Protein AF-0000000085254984 (afdb_homodimer)

Sequence (314 aa):
MQAAAHRIIRVGAQASKTVRITQRDVVLFGNLVQDHNPIHSDAAAAKAAGFPSPICHGMLAGSLFSGLMATELPGPNTVYLSQTLRFLAPIFAGDELEVIAKVTQFRRNTGLIEMSTIIQKANPTNLGTKITCIEGFSVGMNKIVEFEGESEWTRRLMQAAAHRIIRVGAQASKTVRITQRDVVLFGNLVQDHNPIHSDAAAAKAAGFPSPICHGMLAGSLFSGLMATELPGPNTVYLSQTLRFLAPIFAGDELEVIAKVTQFRRNTGLIEMSTIIQKANPTNLGTKITCIEGFSVGMNKIVEFEGESEWTRRL

pLDDT: mean 94.77, std 10.35, range [31.47, 98.94]

InterPro domains:
  IPR002539 MaoC-like dehydratase domain [PF01575] (14-114)
  IPR029069 HotDog domain superfamily [SSF54637] (10-121)
  IPR050965 UPF0336/Enoyl-CoA hydratase-related [PTHR43437] (8-121)

Nearest PDB structures (foldseek):
  1iq6-assembly1_A  TM=9.194E-01  e=3.292E-13  Aeromonas caviae
  5cpg-assembly1_B  TM=8.243E-01  e=3.694E-13  Pseudomonas aeruginosa
  3k67-assembly1_A  TM=9.310E-01  e=1.758E-10  Archaeoglobus fulgidus
  5zy8-assembly1_C  TM=7.647E-01  e=7.056E-07  Mycobacterium tuberculosis H37Rv
  2pzh-assembly1_B  TM=5.811E-01  e=1.261E-04  Helicobacter pylori 26695

Organism: NCBI:txid5678

Structure (mmCIF, N/CA/C/O backbone):
data_AF-0000000085254984-model_v1
#
loop_
_entity.id
_entity.type
_entity.pdbx_description
1 polymer 'MaoC like domain/N-terminal half of MaoC dehydratase'
#
loop_
_atom_site.group_PDB
_atom_site.id
_atom_site.type_symbol
_atom_site.label_atom_id
_atom_site.label_alt_id
_atom_site.label_comp_id
_atom_site.label_asym_id
_atom_site.label_entity_id
_atom_site.label_seq_id
_atom_site.pdbx_PDB_ins_code
_atom_site.Cartn_x
_atom_site.Cartn_y
_atom_site.Cartn_z
_atom_site.occupancy
_atom_site.B_iso_or_equiv
_atom_site.auth_seq_id
_atom_site.auth_comp_id
_atom_site.auth_asym_id
_atom_site.auth_atom_id
_atom_site.pdbx_PDB_model_num
ATOM 1 N N . MET A 1 1 ? -0.546 -20.969 -26.312 1 31.47 1 MET A N 1
ATOM 2 C CA . MET A 1 1 ? -0.957 -20.531 -24.969 1 31.47 1 MET A CA 1
ATOM 3 C C . MET A 1 1 ? 0.212 -20.609 -24 1 31.47 1 MET A C 1
ATOM 5 O O . MET A 1 1 ? 0.78 -21.688 -23.781 1 31.47 1 MET A O 1
ATOM 9 N N . GLN A 1 2 ? 1.125 -19.797 -23.984 1 37.56 2 GLN A N 1
ATOM 10 C CA . GLN A 1 2 ? 2.361 -20.094 -23.281 1 37.56 2 GLN A CA 1
ATOM 11 C C . GLN A 1 2 ? 2.076 -20.766 -21.938 1 37.56 2 GLN A C 1
ATOM 13 O O . GLN A 1 2 ? 1.213 -20.328 -21.188 1 37.56 2 GLN A O 1
ATOM 18 N N . ALA A 1 3 ? 2.17 -21.969 -21.812 1 44.09 3 ALA A N 1
ATOM 19 C CA . ALA A 1 3 ? 1.909 -22.859 -20.703 1 44.09 3 ALA A CA 1
ATOM 20 C C . ALA A 1 3 ? 2.193 -22.188 -19.359 1 44.09 3 ALA A C 1
ATOM 22 O O . ALA A 1 3 ? 3.248 -21.562 -19.188 1 44.09 3 ALA A O 1
ATOM 23 N N . ALA A 1 4 ? 1.219 -21.562 -18.734 1 51.5 4 ALA A N 1
ATOM 24 C CA . ALA A 1 4 ? 1.435 -21 -17.391 1 51.5 4 ALA A CA 1
ATOM 25 C C . ALA A 1 4 ? 2.457 -21.828 -16.609 1 51.5 4 ALA A C 1
ATOM 27 O O . ALA A 1 4 ? 2.279 -23.031 -16.438 1 51.5 4 ALA A O 1
ATOM 28 N N . ALA A 1 5 ? 3.773 -21.5 -16.797 1 56.94 5 ALA A N 1
ATOM 29 C CA . ALA A 1 5 ? 4.844 -22.234 -16.141 1 56.94 5 ALA A CA 1
ATOM 30 C C . ALA A 1 5 ? 4.449 -22.625 -14.711 1 56.94 5 ALA A C 1
ATOM 32 O O . ALA A 1 5 ? 3.828 -21.844 -13.992 1 56.94 5 ALA A O 1
ATOM 33 N N . HIS A 1 6 ? 4.164 -23.828 -14.57 1 65.19 6 HIS A N 1
ATOM 34 C CA . HIS A 1 6 ? 3.887 -24.406 -13.266 1 65.19 6 HIS A CA 1
ATOM 35 C C . HIS A 1 6 ? 4.793 -23.797 -12.195 1 65.19 6 HIS A C 1
ATOM 37 O O . HIS A 1 6 ? 6.02 -23.828 -12.328 1 65.19 6 HIS A O 1
ATOM 43 N N . ARG A 1 7 ? 4.285 -22.797 -11.391 1 82.12 7 ARG A N 1
ATOM 44 C CA . ARG A 1 7 ? 5.102 -22.203 -10.336 1 82.12 7 ARG A CA 1
ATOM 45 C C . ARG A 1 7 ? 5.102 -23.094 -9.086 1 82.12 7 ARG A C 1
ATOM 47 O O . ARG A 1 7 ? 4.047 -23.547 -8.648 1 82.12 7 ARG A O 1
ATOM 54 N N . ILE A 1 8 ? 6.25 -23.516 -8.68 1 93.31 8 ILE A N 1
ATOM 55 C CA . ILE A 1 8 ? 6.41 -24.297 -7.457 1 93.31 8 ILE A CA 1
ATOM 56 C C . ILE A 1 8 ? 6.719 -23.375 -6.285 1 93.31 8 ILE A C 1
ATOM 58 O O . ILE A 1 8 ? 7.68 -22.609 -6.328 1 93.31 8 ILE A O 1
ATOM 62 N N . ILE A 1 9 ? 5.895 -23.422 -5.242 1 97.56 9 ILE A N 1
ATOM 63 C CA . ILE A 1 9 ? 6.059 -22.625 -4.031 1 97.56 9 ILE A CA 1
ATOM 64 C C . ILE A 1 9 ? 6.859 -23.422 -3.002 1 97.56 9 ILE A C 1
ATOM 66 O O . ILE A 1 9 ? 6.465 -24.516 -2.605 1 97.56 9 ILE A O 1
ATOM 70 N N . ARG A 1 10 ? 7.922 -22.906 -2.652 1 97.56 10 ARG A N 1
ATOM 71 C CA . ARG A 1 10 ? 8.773 -23.453 -1.602 1 97.56 10 ARG A CA 1
ATOM 72 C C . ARG A 1 10 ? 9.32 -22.344 -0.71 1 97.56 10 ARG A C 1
ATOM 74 O O . ARG A 1 10 ? 9.656 -21.266 -1.192 1 97.56 10 ARG A O 1
ATOM 81 N N . VAL A 1 11 ? 9.391 -22.656 0.619 1 98.19 11 VAL A N 1
ATOM 82 C CA . VAL A 1 11 ? 9.977 -21.672 1.517 1 98.19 11 VAL A CA 1
ATOM 83 C C . VAL A 1 11 ? 11.383 -21.312 1.042 1 98.19 11 VAL A C 1
ATOM 85 O O . VAL A 1 11 ? 12.188 -22.203 0.738 1 98.19 11 VAL A O 1
ATOM 88 N N . GLY A 1 12 ? 11.609 -20.062 0.865 1 98 12 GLY A N 1
ATOM 89 C CA . GLY A 1 12 ? 12.914 -19.609 0.403 1 98 12 GLY A CA 1
ATOM 90 C C . GLY A 1 12 ? 12.93 -19.234 -1.066 1 98 12 GLY A C 1
ATOM 91 O O . GLY A 1 12 ? 13.844 -18.547 -1.527 1 98 12 GLY A O 1
ATOM 92 N N . ALA A 1 13 ? 11.984 -19.766 -1.857 1 97.88 13 ALA A N 1
ATOM 93 C CA . ALA A 1 13 ? 11.875 -19.344 -3.254 1 97.88 13 ALA A CA 1
ATOM 94 C C . ALA A 1 13 ? 11.734 -17.828 -3.365 1 97.88 13 ALA A C 1
ATOM 96 O O . ALA A 1 13 ? 11.031 -17.203 -2.566 1 97.88 13 ALA A O 1
ATOM 97 N N . GLN A 1 14 ? 12.414 -17.25 -4.379 1 97.94 14 GLN A N 1
ATOM 98 C CA . GLN A 1 14 ? 12.469 -15.797 -4.5 1 97.94 14 GLN A CA 1
ATOM 99 C C . GLN A 1 14 ? 12.312 -15.359 -5.949 1 97.94 14 GLN A C 1
ATOM 101 O O . GLN A 1 14 ? 12.688 -16.078 -6.871 1 97.94 14 GLN A O 1
ATOM 106 N N . ALA A 1 15 ? 11.719 -14.227 -6.152 1 98.12 15 ALA A N 1
ATOM 107 C CA . ALA A 1 15 ? 11.648 -13.539 -7.438 1 98.12 15 ALA A CA 1
ATOM 108 C C . ALA A 1 15 ? 12.023 -12.062 -7.289 1 98.12 15 ALA A C 1
ATOM 110 O O . ALA A 1 15 ? 11.891 -11.492 -6.207 1 98.12 15 ALA A O 1
ATOM 111 N N . SER A 1 16 ? 12.547 -11.5 -8.32 1 98.62 16 SER A N 1
ATOM 112 C CA . SER A 1 16 ? 12.891 -10.086 -8.312 1 98.62 16 SER A CA 1
ATOM 113 C C . SER A 1 16 ? 12.773 -9.477 -9.703 1 98.62 16 SER A C 1
ATOM 115 O O . SER A 1 16 ? 12.727 -10.203 -10.703 1 98.62 16 SER A O 1
ATOM 117 N N . LYS A 1 17 ? 12.656 -8.227 -9.805 1 98.5 17 LYS A N 1
ATOM 118 C CA . LYS A 1 17 ? 12.719 -7.457 -11.039 1 98.5 17 LYS A CA 1
ATOM 119 C C . LYS A 1 17 ? 13.281 -6.059 -10.781 1 98.5 17 LYS A C 1
ATOM 121 O O . LYS A 1 17 ? 13.281 -5.582 -9.648 1 98.5 17 LYS A O 1
ATOM 126 N N . THR A 1 18 ? 13.797 -5.461 -11.82 1 98.69 18 THR A N 1
ATOM 127 C CA . THR A 1 18 ? 14.297 -4.094 -11.758 1 98.69 18 THR A CA 1
ATOM 128 C C . THR A 1 18 ? 13.328 -3.127 -12.43 1 98.69 18 THR A C 1
ATOM 130 O O . THR A 1 18 ? 12.836 -3.395 -13.523 1 98.69 18 THR A O 1
ATOM 133 N N . VAL A 1 19 ? 13.039 -2.074 -11.734 1 98.62 19 VAL A N 1
ATOM 134 C CA . VAL A 1 19 ? 12.117 -1.068 -12.25 1 98.62 19 VAL A CA 1
ATOM 135 C C . VAL A 1 19 ? 12.719 0.325 -12.07 1 98.62 19 VAL A C 1
ATOM 137 O O . VAL A 1 19 ? 13.258 0.646 -11.008 1 98.62 19 VAL A O 1
ATOM 140 N N . ARG A 1 20 ? 12.617 1.122 -13.07 1 98.56 20 ARG A N 1
ATOM 141 C CA . ARG A 1 20 ? 12.992 2.525 -12.945 1 98.56 20 ARG A CA 1
ATOM 142 C C . ARG A 1 20 ? 11.758 3.41 -12.773 1 98.56 20 ARG A C 1
ATOM 144 O O . ARG A 1 20 ? 10.867 3.412 -13.625 1 98.56 20 ARG A O 1
ATOM 151 N N . ILE A 1 21 ? 11.719 4.129 -11.719 1 98.19 21 ILE A N 1
ATOM 152 C CA . ILE A 1 21 ? 10.609 5.043 -11.477 1 98.19 21 ILE A CA 1
ATOM 153 C C . ILE A 1 21 ? 10.891 6.383 -12.156 1 98.19 21 ILE A C 1
ATOM 155 O O . ILE A 1 21 ? 11.953 6.977 -11.953 1 98.19 21 ILE A O 1
ATOM 159 N N . THR A 1 22 ? 9.883 6.895 -12.898 1 98.06 22 THR A N 1
ATOM 160 C CA . THR A 1 22 ? 10.055 8.164 -13.602 1 98.06 22 THR A CA 1
ATOM 161 C C . THR A 1 22 ? 9.172 9.25 -12.984 1 98.06 22 THR A C 1
ATOM 163 O O . THR A 1 22 ? 8.273 8.953 -12.203 1 98.06 22 THR A O 1
ATOM 166 N N . GLN A 1 23 ? 9.508 10.5 -13.367 1 97.44 23 GLN A N 1
ATOM 167 C CA . GLN A 1 23 ? 8.656 11.609 -12.922 1 97.44 23 GLN A CA 1
ATOM 168 C C . GLN A 1 23 ? 7.238 11.461 -13.461 1 97.44 23 GLN A C 1
ATOM 170 O O . GLN A 1 23 ? 6.273 11.836 -12.789 1 97.44 23 GLN A O 1
ATOM 175 N N . ARG A 1 24 ? 7.168 10.969 -14.648 1 97.94 24 ARG A N 1
ATOM 176 C CA . ARG A 1 24 ? 5.852 10.719 -15.227 1 97.94 24 ARG A CA 1
ATOM 177 C C . ARG A 1 24 ? 5.055 9.734 -14.367 1 97.94 24 ARG A C 1
ATOM 179 O O . ARG A 1 24 ? 3.857 9.93 -14.148 1 97.94 24 ARG A O 1
ATOM 186 N N . ASP A 1 25 ? 5.68 8.68 -13.883 1 98.56 25 ASP A N 1
ATOM 187 C CA . ASP A 1 25 ? 5.023 7.707 -13.023 1 98.56 25 ASP A CA 1
ATOM 188 C C . ASP A 1 25 ? 4.5 8.367 -11.75 1 98.56 25 ASP A C 1
ATOM 190 O O . ASP A 1 25 ? 3.373 8.102 -11.32 1 98.56 25 ASP A O 1
ATOM 194 N N . VAL A 1 26 ? 5.324 9.25 -11.164 1 98.56 26 VAL A N 1
ATOM 195 C CA . VAL A 1 26 ? 4.984 9.93 -9.922 1 98.56 26 VAL A CA 1
ATOM 196 C C . VAL A 1 26 ? 3.746 10.805 -10.133 1 98.56 26 VAL A C 1
ATOM 198 O O . VAL A 1 26 ? 2.809 10.766 -9.328 1 98.56 26 VAL A O 1
ATOM 201 N N . VAL A 1 27 ? 3.707 11.531 -11.219 1 98.12 27 VAL A N 1
ATOM 202 C CA . VAL A 1 27 ? 2.598 12.43 -11.523 1 98.12 27 VAL A CA 1
ATOM 203 C C . VAL A 1 27 ? 1.331 11.625 -11.789 1 98.12 27 VAL A C 1
ATOM 205 O O . VAL A 1 27 ? 0.265 11.938 -11.25 1 98.12 27 VAL A O 1
ATOM 208 N N . LEU A 1 28 ? 1.419 10.578 -12.578 1 98.56 28 LEU A N 1
ATOM 209 C CA . LEU A 1 28 ? 0.272 9.734 -12.906 1 98.56 28 LEU A CA 1
ATOM 210 C C . LEU A 1 28 ? -0.309 9.102 -11.648 1 98.56 28 LEU A C 1
ATOM 212 O O . LEU A 1 28 ? -1.528 9.078 -11.461 1 98.56 28 LEU A O 1
ATOM 216 N N . PHE A 1 29 ? 0.58 8.609 -10.766 1 98.81 29 PHE A N 1
ATOM 217 C CA . PHE A 1 29 ? 0.137 7.969 -9.531 1 98.81 29 PHE A CA 1
ATOM 218 C C . PHE A 1 29 ? -0.566 8.977 -8.625 1 98.81 29 PHE A C 1
ATOM 220 O O . PHE A 1 29 ? -1.655 8.703 -8.117 1 98.81 29 PHE A O 1
ATOM 227 N N . GLY A 1 30 ? 0.075 10.102 -8.445 1 98.62 30 GLY A N 1
ATOM 228 C CA . GLY A 1 30 ? -0.521 11.133 -7.617 1 98.62 30 GLY A CA 1
ATOM 229 C C . GLY A 1 30 ? -1.921 11.523 -8.055 1 98.62 30 GLY A C 1
ATOM 230 O O . GLY A 1 30 ? -2.824 11.648 -7.23 1 98.62 30 GLY A O 1
ATOM 231 N N . ASN A 1 31 ? -2.086 11.688 -9.375 1 98.25 31 ASN A N 1
ATOM 232 C CA . ASN A 1 31 ? -3.398 12.016 -9.922 1 98.25 31 ASN A CA 1
ATOM 233 C C . ASN A 1 31 ? -4.398 10.883 -9.688 1 98.25 31 ASN A C 1
ATOM 235 O O . ASN A 1 31 ? -5.551 11.141 -9.328 1 98.25 31 ASN A O 1
ATOM 239 N N . LEU A 1 32 ? -3.961 9.711 -9.891 1 98.44 32 LEU A N 1
ATOM 240 C CA . LEU A 1 32 ? -4.816 8.531 -9.781 1 98.44 32 LEU A CA 1
ATOM 241 C C . LEU A 1 32 ? -5.352 8.367 -8.367 1 98.44 32 LEU A C 1
ATOM 243 O O . LEU A 1 32 ? -6.527 8.055 -8.18 1 98.44 32 LEU A O 1
ATOM 247 N N . VAL A 1 33 ? -4.504 8.617 -7.348 1 98.31 33 VAL A N 1
ATOM 248 C CA . VAL A 1 33 ? -4.914 8.328 -5.977 1 98.31 33 VAL A CA 1
ATOM 249 C C . VAL A 1 33 ? -5.18 9.641 -5.23 1 98.31 33 VAL A C 1
ATOM 251 O O . VAL A 1 33 ? -5.398 9.633 -4.02 1 98.31 33 VAL A O 1
ATOM 254 N N . GLN A 1 34 ? -5.047 10.734 -5.957 1 97.75 34 GLN A N 1
ATOM 255 C CA . GLN A 1 34 ? -5.348 12.07 -5.453 1 97.75 34 GLN A CA 1
ATOM 256 C C . GLN A 1 34 ? -4.406 12.453 -4.316 1 97.75 34 GLN A C 1
ATOM 258 O O . GLN A 1 34 ? -4.84 12.992 -3.297 1 97.75 34 GLN A O 1
ATOM 263 N N . ASP A 1 35 ? -3.219 12.039 -4.391 1 98.06 35 ASP A N 1
ATOM 264 C CA . ASP A 1 35 ? -2.174 12.453 -3.463 1 98.06 35 ASP A CA 1
ATOM 265 C C . ASP A 1 35 ? -1.309 13.555 -4.066 1 98.06 35 ASP A C 1
ATOM 267 O O . ASP A 1 35 ? -0.344 13.273 -4.781 1 98.06 35 ASP A O 1
ATOM 271 N N . HIS A 1 36 ? -1.624 14.773 -3.68 1 96.5 36 HIS A N 1
ATOM 272 C CA . HIS A 1 36 ? -0.91 15.93 -4.199 1 96.5 36 HIS A CA 1
ATOM 273 C C . HIS A 1 36 ? -0.084 16.609 -3.107 1 96.5 36 HIS A C 1
ATOM 275 O O . HIS A 1 36 ? -0.024 17.828 -3.037 1 96.5 36 HIS A O 1
ATOM 281 N N . ASN A 1 37 ? 0.396 15.812 -2.205 1 97.44 37 ASN A N 1
ATOM 282 C CA . ASN A 1 37 ? 1.352 16.297 -1.214 1 97.44 37 ASN A CA 1
ATOM 283 C C . ASN A 1 37 ? 2.525 17.016 -1.869 1 97.44 37 ASN A C 1
ATOM 285 O O . ASN A 1 37 ? 3.203 16.453 -2.732 1 97.44 37 ASN A O 1
ATOM 289 N N . PRO A 1 38 ? 2.807 18.203 -1.512 1 97 38 PRO A N 1
ATOM 290 C CA . PRO A 1 38 ? 3.834 19 -2.184 1 97 38 PRO A CA 1
ATOM 291 C C . PRO A 1 38 ? 5.219 18.359 -2.111 1 97 38 PRO A C 1
ATOM 293 O O . PRO A 1 38 ? 6.086 18.656 -2.938 1 97 38 PRO A O 1
ATOM 296 N N . ILE A 1 39 ? 5.504 17.453 -1.162 1 97.38 39 ILE A N 1
ATOM 297 C CA . ILE A 1 39 ? 6.812 16.812 -1.037 1 97.38 39 ILE A CA 1
ATOM 298 C C . ILE A 1 39 ? 7.102 15.977 -2.279 1 97.38 39 ILE A C 1
ATOM 300 O O . ILE A 1 39 ? 8.242 15.562 -2.502 1 97.38 39 ILE A O 1
ATOM 304 N N . HIS A 1 40 ? 6.094 15.688 -3.117 1 98.25 40 HIS A N 1
ATOM 305 C CA . HIS A 1 40 ? 6.266 14.859 -4.305 1 98.25 40 HIS A CA 1
ATOM 306 C C . HIS A 1 40 ? 6.465 15.719 -5.551 1 98.25 40 HIS A C 1
ATOM 308 O O . HIS A 1 40 ? 6.742 15.195 -6.633 1 98.25 40 HIS A O 1
ATOM 314 N N . SER A 1 41 ? 6.387 17.062 -5.438 1 97.12 41 SER A N 1
ATOM 315 C CA . SER A 1 41 ? 6.387 17.828 -6.688 1 97.12 41 SER A CA 1
ATOM 316 C C . SER A 1 41 ? 7.039 19.188 -6.508 1 97.12 41 SER A C 1
ATOM 318 O O . SER A 1 41 ? 7.363 19.859 -7.488 1 97.12 41 SER A O 1
ATOM 320 N N . ASP A 1 42 ? 7.125 19.625 -5.301 1 96.88 42 ASP A N 1
ATOM 321 C CA . ASP A 1 42 ? 7.648 20.953 -5 1 96.88 42 ASP A CA 1
ATOM 322 C C . ASP A 1 42 ? 8.992 20.875 -4.289 1 96.88 42 ASP A C 1
ATOM 324 O O . ASP A 1 42 ? 9.078 20.375 -3.164 1 96.88 42 ASP A O 1
ATOM 328 N N . ALA A 1 43 ? 10.023 21.453 -4.91 1 97.31 43 ALA A N 1
ATOM 329 C CA . ALA A 1 43 ? 11.383 21.344 -4.391 1 97.31 43 ALA A CA 1
ATOM 330 C C . ALA A 1 43 ? 11.5 22.016 -3.02 1 97.31 43 ALA A C 1
ATOM 332 O O . ALA A 1 43 ? 12.188 21.5 -2.135 1 97.31 43 ALA A O 1
ATOM 333 N N . ALA A 1 44 ? 10.898 23.094 -2.873 1 96.75 44 ALA A N 1
ATOM 334 C CA . ALA A 1 44 ? 10.969 23.812 -1.6 1 96.75 44 ALA A CA 1
ATOM 335 C C . ALA A 1 44 ? 10.305 23 -0.485 1 96.75 44 ALA A C 1
ATOM 337 O O . ALA A 1 44 ? 10.828 22.922 0.627 1 96.75 44 ALA A O 1
ATOM 338 N N . ALA A 1 45 ? 9.164 22.438 -0.758 1 95.44 45 ALA A N 1
ATOM 339 C CA . ALA A 1 45 ? 8.461 21.609 0.217 1 95.44 45 ALA A CA 1
ATOM 340 C C . ALA A 1 45 ? 9.281 20.359 0.576 1 95.44 45 ALA A C 1
ATOM 342 O O . ALA A 1 45 ? 9.367 19.984 1.747 1 95.44 45 ALA A O 1
ATOM 343 N N . ALA A 1 46 ? 9.852 19.703 -0.427 1 97.31 46 ALA A N 1
ATOM 344 C CA . ALA A 1 46 ? 10.695 18.547 -0.193 1 97.31 46 ALA A CA 1
ATOM 345 C C . ALA A 1 46 ? 11.875 18.891 0.71 1 97.31 46 ALA A C 1
ATOM 347 O O . ALA A 1 46 ? 12.164 18.172 1.676 1 97.31 46 ALA A O 1
ATOM 348 N N . LYS A 1 47 ? 12.5 20 0.432 1 96.5 47 LYS A N 1
ATOM 349 C CA . LYS A 1 47 ? 13.633 20.438 1.237 1 96.5 47 LYS A CA 1
ATOM 350 C C . LYS A 1 47 ? 13.219 20.703 2.682 1 96.5 47 LYS A C 1
ATOM 352 O O . LYS A 1 47 ? 13.93 20.328 3.617 1 96.5 47 LYS A O 1
ATOM 357 N N . ALA A 1 48 ? 12.117 21.344 2.781 1 93.5 48 ALA A N 1
ATOM 358 C CA . ALA A 1 48 ? 11.602 21.625 4.117 1 93.5 48 ALA A CA 1
ATOM 359 C C . ALA A 1 48 ? 11.352 20.344 4.895 1 93.5 48 ALA A C 1
ATOM 361 O O . ALA A 1 48 ? 11.492 20.312 6.121 1 93.5 48 ALA A O 1
ATOM 362 N N . ALA A 1 49 ? 11.023 19.297 4.234 1 94.19 49 ALA A N 1
ATOM 363 C CA . ALA A 1 49 ? 10.75 18 4.852 1 94.19 49 ALA A CA 1
ATOM 364 C C . ALA A 1 49 ? 12.039 17.203 5.047 1 94.19 49 ALA A C 1
ATOM 366 O O . ALA A 1 49 ? 12.016 16.094 5.598 1 94.19 49 ALA A O 1
ATOM 367 N N . GLY A 1 50 ? 13.133 17.719 4.539 1 95.25 50 GLY A N 1
ATOM 368 C CA . GLY A 1 50 ? 14.414 17.094 4.809 1 95.25 50 GLY A CA 1
ATOM 369 C C . GLY A 1 50 ? 14.969 16.328 3.619 1 95.25 50 GLY A C 1
ATOM 370 O O . GLY A 1 50 ? 15.914 15.555 3.762 1 95.25 50 GLY A O 1
ATOM 371 N N . PHE A 1 51 ? 14.406 16.531 2.506 1 97.25 51 PHE A N 1
ATOM 372 C CA . PHE A 1 51 ? 14.859 15.82 1.317 1 97.25 51 PHE A CA 1
ATOM 373 C C . PHE A 1 51 ? 15.539 16.766 0.34 1 97.25 51 PHE A C 1
ATOM 375 O O . PHE A 1 51 ? 15.164 17.938 0.234 1 97.25 51 PHE A O 1
ATOM 382 N N . PRO A 1 52 ? 16.484 16.281 -0.37 1 96.75 52 PRO A N 1
ATOM 383 C CA . PRO A 1 52 ? 17.203 17.172 -1.297 1 96.75 52 PRO A CA 1
ATOM 384 C C . PRO A 1 52 ? 16.375 17.531 -2.529 1 96.75 52 PRO A C 1
ATOM 386 O O . PRO A 1 52 ? 16.672 18.5 -3.221 1 96.75 52 PRO A O 1
ATOM 389 N N . SER A 1 53 ? 15.43 16.75 -2.879 1 97.38 53 SER A N 1
ATOM 390 C CA . SER A 1 53 ? 14.516 16.938 -4.004 1 97.38 53 SER A CA 1
ATOM 391 C C . SER A 1 53 ? 13.203 16.203 -3.766 1 97.38 53 SER A C 1
ATOM 393 O O . SER A 1 53 ? 13.062 15.453 -2.795 1 97.38 53 SER A O 1
ATOM 395 N N . PRO A 1 54 ? 12.18 16.5 -4.582 1 97.88 54 PRO A N 1
ATOM 396 C CA . PRO A 1 54 ? 10.906 15.789 -4.406 1 97.88 54 PRO A CA 1
ATOM 397 C C . PRO A 1 54 ? 11.07 14.273 -4.426 1 97.88 54 PRO A C 1
ATOM 399 O O . PRO A 1 54 ? 11.852 13.742 -5.223 1 97.88 54 PRO A O 1
ATOM 402 N N . ILE A 1 55 ? 10.336 13.609 -3.551 1 98.5 55 ILE A N 1
ATOM 403 C CA . ILE A 1 55 ? 10.453 12.164 -3.43 1 98.5 55 ILE A CA 1
ATOM 404 C C . ILE A 1 55 ? 9.25 11.492 -4.09 1 98.5 55 ILE A C 1
ATOM 406 O O . ILE A 1 55 ? 8.195 12.109 -4.254 1 98.5 55 ILE A O 1
ATOM 410 N N . CYS A 1 56 ? 9.406 10.234 -4.484 1 98.62 56 CYS A N 1
ATOM 411 C CA . CYS A 1 56 ? 8.32 9.414 -5.012 1 98.62 56 CYS A CA 1
ATOM 412 C C . CYS A 1 56 ? 7.398 8.945 -3.893 1 98.62 56 CYS A C 1
ATOM 414 O O . CYS A 1 56 ? 7.812 8.859 -2.734 1 98.62 56 CYS A O 1
ATOM 416 N N . HIS A 1 57 ? 6.176 8.711 -4.266 1 98.81 57 HIS A N 1
ATOM 417 C CA . HIS A 1 57 ? 5.25 8.133 -3.299 1 98.81 57 HIS A CA 1
ATOM 418 C C . HIS A 1 57 ? 5.695 6.734 -2.883 1 98.81 57 HIS A C 1
ATOM 420 O O . HIS A 1 57 ? 5.887 5.859 -3.73 1 98.81 57 HIS A O 1
ATOM 426 N N . GLY A 1 58 ? 5.816 6.48 -1.575 1 98.81 58 GLY A N 1
ATOM 427 C CA . GLY A 1 58 ? 6.125 5.141 -1.102 1 98.81 58 GLY A CA 1
ATOM 428 C C . GLY A 1 58 ? 5.125 4.098 -1.567 1 98.81 58 GLY A C 1
ATOM 429 O O . GLY A 1 58 ? 5.508 2.977 -1.917 1 98.81 58 GLY A O 1
ATOM 430 N N . MET A 1 59 ? 3.906 4.453 -1.602 1 98.88 59 MET A N 1
ATOM 431 C CA . MET A 1 59 ? 2.84 3.531 -1.984 1 98.88 59 MET A CA 1
ATOM 432 C C . MET A 1 59 ? 2.918 3.193 -3.469 1 98.88 59 MET A C 1
ATOM 434 O O . MET A 1 59 ? 2.521 2.104 -3.885 1 98.88 59 MET A O 1
ATOM 438 N N . LEU A 1 60 ? 3.414 4.133 -4.324 1 98.88 60 LEU A N 1
ATOM 439 C CA . LEU A 1 60 ? 3.691 3.791 -5.715 1 98.88 60 LEU A CA 1
ATOM 440 C C . LEU A 1 60 ? 4.707 2.654 -5.805 1 98.88 60 LEU A C 1
ATOM 442 O O . LEU A 1 60 ? 4.426 1.613 -6.406 1 98.88 60 LEU A O 1
ATOM 446 N N . ALA A 1 61 ? 5.848 2.85 -5.16 1 98.94 61 ALA A N 1
ATOM 447 C CA . ALA A 1 61 ? 6.879 1.813 -5.18 1 98.94 61 ALA A CA 1
ATOM 448 C C . ALA A 1 61 ? 6.379 0.534 -4.512 1 98.94 61 ALA A C 1
ATOM 450 O O . ALA A 1 61 ? 6.586 -0.565 -5.031 1 98.94 61 ALA A O 1
ATOM 451 N N . GLY A 1 62 ? 5.719 0.66 -3.348 1 98.88 62 GLY A N 1
ATOM 452 C CA . GLY A 1 62 ? 5.184 -0.5 -2.65 1 98.88 62 GLY A CA 1
ATOM 453 C C . GLY A 1 62 ? 4.223 -1.314 -3.498 1 98.88 62 GLY A C 1
ATOM 454 O O . GLY A 1 62 ? 4.117 -2.531 -3.328 1 98.88 62 GLY A O 1
ATOM 455 N N . SER A 1 63 ? 3.537 -0.669 -4.387 1 98.88 63 SER A N 1
ATOM 456 C CA . SER A 1 63 ? 2.549 -1.34 -5.227 1 98.88 63 SER A CA 1
ATOM 457 C C . SER A 1 63 ? 3.223 -2.211 -6.281 1 98.88 63 SER A C 1
ATOM 459 O O . SER A 1 63 ? 2.572 -3.051 -6.906 1 98.88 63 SER A O 1
ATOM 461 N N . LEU A 1 64 ? 4.504 -2.043 -6.5 1 98.88 64 LEU A N 1
ATOM 462 C CA . LEU A 1 64 ? 5.242 -2.875 -7.441 1 98.88 64 LEU A CA 1
ATOM 463 C C . LEU A 1 64 ? 5.293 -4.324 -6.969 1 98.88 64 LEU A C 1
ATOM 465 O O . LEU A 1 64 ? 5.453 -5.242 -7.773 1 98.88 64 LEU A O 1
ATOM 469 N N . PHE A 1 65 ? 5.133 -4.57 -5.629 1 98.94 65 PHE A N 1
ATOM 470 C CA . PHE A 1 65 ? 5.109 -5.934 -5.105 1 98.94 65 PHE A CA 1
ATOM 471 C C . PHE A 1 65 ? 3.965 -6.727 -5.715 1 98.94 65 PHE A C 1
ATOM 473 O O . PHE A 1 65 ? 4.129 -7.898 -6.062 1 98.94 65 PHE A O 1
ATOM 480 N N . SER A 1 66 ? 2.807 -6.055 -5.828 1 98.12 66 SER A N 1
ATOM 481 C CA . SER A 1 66 ? 1.655 -6.75 -6.395 1 98.12 66 SER A CA 1
ATOM 482 C C . SER A 1 66 ? 1.946 -7.238 -7.809 1 98.12 66 SER A C 1
ATOM 484 O O . SER A 1 66 ? 1.599 -8.367 -8.164 1 98.12 66 SER A O 1
ATOM 486 N N . GLY A 1 67 ? 2.598 -6.379 -8.609 1 97.5 67 GLY A N 1
ATOM 487 C CA . GLY A 1 67 ? 2.967 -6.77 -9.961 1 97.5 67 GLY A CA 1
ATOM 488 C C . GLY A 1 67 ? 3.916 -7.953 -10 1 97.5 67 GLY A C 1
ATOM 489 O O . GLY A 1 67 ? 3.725 -8.883 -10.789 1 97.5 67 GLY A O 1
ATOM 490 N N . LEU A 1 68 ? 4.949 -7.902 -9.172 1 97.94 68 LEU A N 1
ATOM 491 C CA . LEU A 1 68 ? 5.922 -8.984 -9.102 1 97.94 68 LEU A CA 1
ATOM 492 C C . LEU A 1 68 ? 5.254 -10.297 -8.711 1 97.94 68 LEU A C 1
ATOM 494 O O . LEU A 1 68 ? 5.496 -11.336 -9.328 1 97.94 68 LEU A O 1
ATOM 498 N N . MET A 1 69 ? 4.414 -10.242 -7.746 1 96.38 69 MET A N 1
ATOM 499 C CA . MET A 1 69 ? 3.793 -11.445 -7.215 1 96.38 69 MET A CA 1
ATOM 500 C C . MET A 1 69 ? 2.762 -12.008 -8.188 1 96.38 69 MET A C 1
ATOM 502 O O . MET A 1 69 ? 2.627 -13.219 -8.328 1 96.38 69 MET A O 1
ATOM 506 N N . ALA A 1 70 ? 2.072 -11.141 -8.867 1 93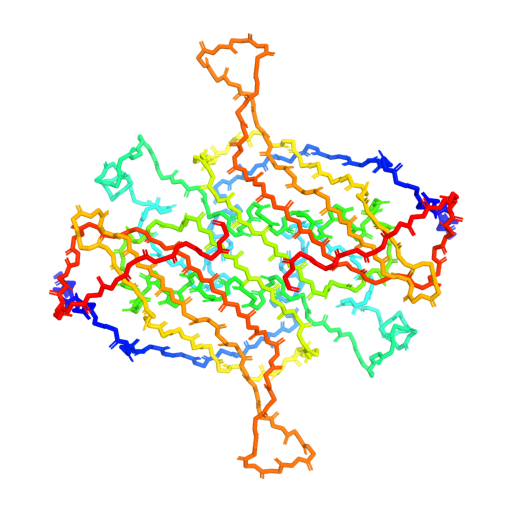.94 70 ALA A N 1
ATOM 507 C CA . ALA A 1 70 ? 1.055 -11.547 -9.836 1 93.94 70 ALA A CA 1
ATOM 508 C C . ALA A 1 70 ? 1.691 -12.195 -11.062 1 93.94 70 ALA A C 1
ATOM 510 O O . ALA A 1 70 ? 1.064 -13.016 -11.734 1 93.94 70 ALA A O 1
ATOM 511 N N . THR A 1 71 ? 2.918 -11.805 -11.367 1 92.56 71 THR A N 1
ATOM 512 C CA . THR A 1 71 ? 3.498 -12.234 -12.641 1 92.56 71 THR A CA 1
ATOM 513 C C . THR A 1 71 ? 4.562 -13.305 -12.406 1 92.56 71 THR A C 1
ATOM 515 O O . THR A 1 71 ? 4.777 -14.164 -13.266 1 92.56 71 THR A O 1
ATOM 518 N N . GLU A 1 72 ? 5.223 -13.297 -11.266 1 94.5 72 GLU A N 1
ATOM 519 C CA . GLU A 1 72 ? 6.395 -14.148 -11.109 1 94.5 72 GLU A CA 1
ATOM 520 C C . GLU A 1 72 ? 6.188 -15.156 -9.977 1 94.5 72 GLU A C 1
ATOM 522 O O . GLU A 1 72 ? 6.219 -16.375 -10.211 1 94.5 72 GLU A O 1
ATOM 527 N N . LEU A 1 73 ? 5.984 -14.789 -8.82 1 95.25 73 LEU A N 1
ATOM 528 C CA . LEU A 1 73 ? 5.879 -15.625 -7.625 1 95.25 73 LEU A CA 1
ATOM 529 C C . LEU A 1 73 ? 5 -14.961 -6.57 1 95.25 73 LEU A C 1
ATOM 531 O O . LEU A 1 73 ? 5.336 -13.883 -6.062 1 95.25 73 LEU A O 1
ATOM 535 N N . PRO A 1 74 ? 3.84 -15.594 -6.309 1 96.06 74 PRO A N 1
ATOM 536 C CA . PRO A 1 74 ? 3.396 -16.953 -6.629 1 96.06 74 PRO A CA 1
ATOM 537 C C . PRO A 1 74 ? 2.908 -17.094 -8.07 1 96.06 74 PRO A C 1
ATOM 539 O O . PRO A 1 74 ? 2.85 -18.203 -8.602 1 96.06 74 PRO A O 1
ATOM 542 N N . GLY A 1 75 ? 2.555 -15.891 -8.672 1 95.38 75 GLY A N 1
ATOM 543 C CA . GLY A 1 75 ? 2.152 -15.945 -10.07 1 95.38 75 GLY A CA 1
ATOM 544 C C . GLY A 1 75 ? 0.697 -15.586 -10.289 1 95.38 75 GLY A C 1
ATOM 545 O O . GLY A 1 75 ? 0.024 -15.117 -9.367 1 95.38 75 GLY A O 1
ATOM 546 N N . PRO A 1 76 ? 0.196 -15.75 -11.523 1 93.5 76 PRO A N 1
ATOM 547 C CA . PRO A 1 76 ? -1.166 -15.344 -11.875 1 93.5 76 PRO A CA 1
ATOM 548 C C . PRO A 1 76 ? -2.223 -15.977 -10.977 1 93.5 76 PRO A C 1
ATOM 550 O O . PRO A 1 76 ? -2.029 -17.094 -10.492 1 93.5 76 PRO A O 1
ATOM 553 N N . ASN A 1 77 ? -3.322 -15.203 -10.766 1 92.94 77 ASN A N 1
ATOM 554 C CA . ASN A 1 77 ? -4.492 -15.617 -9.992 1 92.94 77 ASN A CA 1
ATOM 555 C C . ASN A 1 77 ? -4.234 -15.523 -8.492 1 92.94 77 ASN A C 1
ATOM 557 O O . ASN A 1 77 ? -5.023 -16.031 -7.691 1 92.94 77 ASN A O 1
ATOM 561 N N . THR A 1 78 ? -3.094 -15.008 -8.156 1 96.38 78 THR A N 1
ATOM 562 C CA . THR A 1 78 ? -2.859 -14.734 -6.738 1 96.38 78 THR A CA 1
ATOM 563 C C . THR A 1 78 ? -3.797 -13.641 -6.234 1 96.38 78 THR A C 1
ATOM 565 O O . THR A 1 78 ? -3.895 -12.57 -6.836 1 96.38 78 THR A O 1
ATOM 568 N N . VAL A 1 79 ? -4.465 -13.914 -5.148 1 97.62 79 VAL A N 1
ATOM 569 C CA . VAL A 1 79 ? -5.332 -12.938 -4.484 1 97.62 79 VAL A CA 1
ATOM 570 C C . VAL A 1 79 ? -4.598 -12.32 -3.299 1 97.62 79 VAL A C 1
ATOM 572 O O . VAL A 1 79 ? -4.148 -13.031 -2.398 1 97.62 79 VAL A O 1
ATOM 575 N N . TYR A 1 80 ? -4.445 -11.055 -3.369 1 98.06 80 TYR A N 1
ATOM 576 C CA . TYR A 1 80 ? -3.77 -10.32 -2.307 1 98.06 80 TYR A CA 1
ATOM 577 C C . TYR A 1 80 ? -4.641 -10.242 -1.06 1 98.06 80 TYR A C 1
ATOM 579 O O . TYR A 1 80 ? -5.805 -9.836 -1.131 1 98.06 80 TYR A O 1
ATOM 587 N N . LEU A 1 81 ? -4.094 -10.594 0.128 1 98 81 LEU A N 1
ATOM 588 C CA . LEU A 1 81 ? -4.895 -10.602 1.347 1 98 81 LEU A CA 1
ATOM 589 C C . LEU A 1 81 ? -4.391 -9.562 2.34 1 98 81 LEU A C 1
ATOM 591 O O . LEU A 1 81 ? -5.172 -9.016 3.121 1 98 81 LEU A O 1
ATOM 595 N N . SER A 1 82 ? -3.102 -9.344 2.369 1 98.56 82 SER A N 1
ATOM 596 C CA . SER A 1 82 ? -2.551 -8.305 3.24 1 98.56 82 SER A CA 1
ATOM 597 C C . SER A 1 82 ? -1.166 -7.871 2.775 1 98.56 82 SER A C 1
ATOM 599 O O . SER A 1 82 ? -0.505 -8.594 2.021 1 98.56 82 SER A O 1
ATOM 601 N N . GLN A 1 83 ? -0.713 -6.73 3.229 1 98.5 83 GLN A N 1
ATOM 602 C CA . GLN A 1 83 ? 0.608 -6.168 2.973 1 98.5 83 GLN A CA 1
ATOM 603 C C . GLN A 1 83 ? 1.021 -5.207 4.086 1 98.5 83 GLN A C 1
ATOM 605 O O . GLN A 1 83 ? 0.26 -4.312 4.453 1 98.5 83 GLN A O 1
ATOM 610 N N . THR A 1 84 ? 2.164 -5.449 4.664 1 98.56 84 THR A N 1
ATOM 611 C CA . THR A 1 84 ? 2.783 -4.449 5.527 1 98.56 84 THR A CA 1
ATOM 612 C C . THR A 1 84 ? 3.908 -3.723 4.797 1 98.56 84 THR A C 1
ATOM 614 O O . THR A 1 84 ? 4.645 -4.332 4.016 1 98.56 84 THR A O 1
ATOM 617 N N . LEU A 1 85 ? 3.971 -2.49 5.004 1 98.69 85 LEU A N 1
ATOM 618 C CA . LEU A 1 85 ? 4.996 -1.662 4.379 1 98.69 85 LEU A CA 1
ATOM 619 C C . LEU A 1 85 ? 5.656 -0.749 5.406 1 98.69 85 LEU A C 1
ATOM 621 O O . LEU A 1 85 ? 4.973 -0.003 6.109 1 98.69 85 LEU A O 1
ATOM 625 N N . ARG A 1 86 ? 6.91 -0.81 5.52 1 98.75 86 ARG A N 1
ATOM 626 C CA . ARG A 1 86 ? 7.73 0.201 6.18 1 98.75 86 ARG A CA 1
ATOM 627 C C . ARG A 1 86 ? 8.57 0.967 5.164 1 98.75 86 ARG A C 1
ATOM 629 O O . ARG A 1 86 ? 9.312 0.365 4.383 1 98.75 86 ARG A O 1
ATOM 636 N N . PHE A 1 87 ? 8.406 2.242 5.145 1 98.81 87 PHE A N 1
ATOM 637 C CA . PHE A 1 87 ? 9.141 3.115 4.242 1 98.81 87 PHE A CA 1
ATOM 638 C C . PHE A 1 87 ? 10.391 3.66 4.918 1 98.81 87 PHE A C 1
ATOM 640 O O . PHE A 1 87 ? 10.312 4.586 5.727 1 98.81 87 PHE A O 1
ATOM 647 N N . LEU A 1 88 ? 11.555 3.209 4.48 1 98.75 88 LEU A N 1
ATOM 648 C CA . LEU A 1 88 ? 12.758 3.35 5.289 1 98.75 88 LEU A CA 1
ATOM 649 C C . LEU A 1 88 ? 13.68 4.414 4.707 1 98.75 88 LEU A C 1
ATOM 651 O O . LEU A 1 88 ? 14.477 5.02 5.43 1 98.75 88 LEU A O 1
ATOM 655 N N . ALA A 1 89 ? 13.695 4.551 3.428 1 98.62 89 ALA A N 1
ATOM 656 C CA . ALA A 1 89 ? 14.531 5.531 2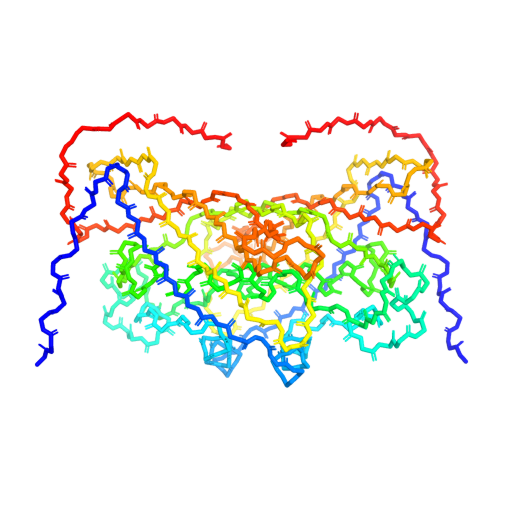.738 1 98.62 89 ALA A CA 1
ATOM 657 C C . ALA A 1 89 ? 13.805 6.125 1.535 1 98.62 89 ALA A C 1
ATOM 659 O O . ALA A 1 89 ? 12.992 5.453 0.903 1 98.62 89 ALA A O 1
ATOM 660 N N . PRO A 1 90 ? 14.117 7.367 1.223 1 98.5 90 PRO A N 1
ATOM 661 C CA . PRO A 1 90 ? 13.406 8.008 0.115 1 98.5 90 PRO A CA 1
ATOM 662 C C . PRO A 1 90 ? 13.773 7.422 -1.245 1 98.5 90 PRO A C 1
ATOM 664 O O . PRO A 1 90 ? 14.898 6.938 -1.428 1 98.5 90 PRO A O 1
ATOM 667 N N . ILE A 1 91 ? 12.852 7.441 -2.137 1 98.75 91 ILE A N 1
ATOM 668 C CA . ILE A 1 91 ? 13.023 7.105 -3.547 1 98.75 91 ILE A CA 1
ATOM 669 C C . ILE A 1 91 ? 12.844 8.359 -4.402 1 98.75 91 ILE A C 1
ATOM 671 O O . ILE A 1 91 ? 11.945 9.164 -4.156 1 98.75 91 ILE A O 1
ATOM 675 N N . PHE A 1 92 ? 13.703 8.562 -5.34 1 98.25 92 PHE A N 1
ATOM 676 C CA . PHE A 1 92 ? 13.648 9.727 -6.223 1 98.25 92 PHE A CA 1
ATOM 677 C C . PHE A 1 92 ? 13.352 9.305 -7.656 1 98.25 92 PHE A C 1
ATOM 679 O O . PHE A 1 92 ? 13.633 8.164 -8.047 1 98.25 92 PHE A O 1
ATOM 686 N N . ALA A 1 93 ? 12.672 10.25 -8.391 1 97.88 93 ALA A N 1
ATOM 687 C CA . ALA A 1 93 ? 12.508 9.984 -9.812 1 97.88 93 ALA A CA 1
ATOM 688 C C . ALA A 1 93 ? 13.852 9.688 -10.477 1 97.88 93 ALA A C 1
ATOM 690 O O . ALA A 1 93 ? 14.836 10.391 -10.234 1 97.88 93 ALA A O 1
ATOM 691 N N . GLY A 1 94 ? 13.844 8.617 -11.219 1 97.5 94 GLY A N 1
ATOM 692 C CA . GLY A 1 94 ? 15.078 8.211 -11.883 1 97.5 94 GLY A CA 1
ATOM 693 C C . GLY A 1 94 ? 15.766 7.051 -11.195 1 97.5 94 GLY A C 1
ATOM 694 O O . GLY A 1 94 ? 16.641 6.402 -11.781 1 97.5 94 GLY A O 1
ATOM 695 N N . ASP A 1 95 ? 15.422 6.797 -9.945 1 97.88 95 ASP A N 1
ATOM 696 C CA . ASP A 1 95 ? 16.031 5.676 -9.227 1 97.88 95 ASP A CA 1
ATOM 697 C C . ASP A 1 95 ? 15.711 4.352 -9.914 1 97.88 95 ASP A C 1
ATOM 699 O O . ASP A 1 95 ? 14.594 4.141 -10.391 1 97.88 95 ASP A O 1
ATOM 703 N N . GLU A 1 96 ? 16.641 3.506 -10.031 1 98.38 96 GLU A N 1
ATOM 704 C CA . GLU A 1 96 ? 16.438 2.104 -10.383 1 98.38 96 GLU A CA 1
ATOM 705 C C . GLU A 1 96 ? 16.234 1.249 -9.133 1 98.38 96 GLU A C 1
ATOM 707 O O . GLU A 1 96 ? 17.109 1.192 -8.266 1 98.38 96 GLU A O 1
ATOM 712 N N . LEU A 1 97 ? 15.125 0.615 -9.062 1 98.88 97 LEU A N 1
ATOM 713 C CA . LEU A 1 97 ? 14.742 -0.144 -7.879 1 98.88 97 LEU A CA 1
ATOM 714 C C . LEU A 1 97 ? 14.812 -1.644 -8.141 1 98.88 97 LEU A C 1
ATOM 716 O O . LEU A 1 97 ? 14.391 -2.111 -9.203 1 98.88 97 LEU A O 1
ATOM 720 N N . GLU A 1 98 ? 15.391 -2.355 -7.23 1 98.88 98 GLU A N 1
ATOM 721 C CA . GLU A 1 98 ? 15.242 -3.807 -7.199 1 98.88 98 GLU A CA 1
ATOM 722 C C . GLU A 1 98 ? 14.078 -4.223 -6.305 1 98.88 98 GLU A C 1
ATOM 724 O O . GLU A 1 98 ? 14.094 -3.979 -5.098 1 98.88 98 GLU A O 1
ATOM 729 N N . VAL A 1 99 ? 13.078 -4.828 -6.891 1 98.94 99 VAL A N 1
ATOM 730 C CA . VAL A 1 99 ? 11.891 -5.316 -6.191 1 98.94 99 VAL A CA 1
ATOM 731 C C . VAL A 1 99 ? 12.031 -6.812 -5.914 1 98.94 99 VAL A C 1
ATOM 733 O O . VAL A 1 99 ? 12.234 -7.602 -6.836 1 98.94 99 VAL A O 1
ATOM 736 N N . ILE A 1 100 ? 11.914 -7.191 -4.656 1 98.94 100 ILE A N 1
ATOM 737 C CA . ILE A 1 100 ? 12.227 -8.562 -4.27 1 98.94 100 ILE A CA 1
ATOM 738 C C . ILE A 1 100 ? 11.086 -9.125 -3.416 1 98.94 100 ILE A C 1
ATOM 740 O O . ILE A 1 100 ? 10.578 -8.445 -2.527 1 98.94 100 ILE A O 1
ATOM 744 N N . ALA A 1 101 ? 10.695 -10.312 -3.66 1 98.81 101 ALA A N 1
ATOM 745 C CA . ALA A 1 101 ? 9.758 -11.07 -2.83 1 98.81 101 ALA A CA 1
ATOM 746 C C . ALA A 1 101 ? 10.266 -12.484 -2.588 1 98.81 101 ALA A C 1
ATOM 748 O O . ALA A 1 101 ? 10.734 -13.148 -3.514 1 98.81 101 ALA A O 1
ATOM 749 N N . LYS A 1 102 ? 10.164 -12.914 -1.372 1 98.75 102 LYS A N 1
ATOM 750 C CA . LYS A 1 102 ? 10.656 -14.234 -0.979 1 98.75 102 LYS A CA 1
ATOM 751 C C . LYS A 1 102 ? 9.633 -14.969 -0.127 1 98.75 102 LYS A C 1
ATOM 753 O O . LYS A 1 102 ? 9.109 -14.422 0.848 1 98.75 102 LYS A O 1
ATOM 758 N N . VAL A 1 103 ? 9.367 -16.234 -0.43 1 98.62 103 VAL A N 1
ATOM 759 C CA . VAL A 1 103 ? 8.414 -17.047 0.317 1 98.62 103 VAL A CA 1
ATOM 760 C C . VAL A 1 103 ? 8.961 -17.328 1.714 1 98.62 103 VAL A C 1
ATOM 762 O O . VAL A 1 103 ? 10.062 -17.875 1.859 1 98.62 103 VAL A O 1
ATOM 765 N N . THR A 1 104 ? 8.164 -17.031 2.732 1 98.56 104 THR A N 1
ATOM 766 C CA . THR A 1 104 ? 8.609 -17.297 4.098 1 98.56 104 THR A CA 1
ATOM 767 C C . THR A 1 104 ? 7.801 -18.438 4.719 1 98.56 104 THR A C 1
ATOM 769 O O . THR A 1 104 ? 8.305 -19.156 5.582 1 98.56 104 THR A O 1
ATOM 772 N N . GLN A 1 105 ? 6.559 -18.5 4.352 1 98.38 105 GLN A N 1
ATOM 773 C CA . GLN A 1 105 ? 5.656 -19.547 4.844 1 98.38 105 GLN A CA 1
ATOM 774 C C . GLN A 1 105 ? 4.543 -19.828 3.838 1 98.38 105 GLN A C 1
ATOM 776 O O . GLN A 1 105 ? 4.297 -19.016 2.939 1 98.38 105 GLN A O 1
ATOM 781 N N . PHE A 1 106 ? 3.959 -21 4.008 1 97.94 106 PHE A N 1
ATOM 782 C CA . PHE A 1 106 ? 2.742 -21.281 3.25 1 97.94 106 PHE A CA 1
ATOM 783 C C . PHE A 1 106 ? 1.861 -22.281 3.982 1 97.94 106 PHE A C 1
ATOM 785 O O . PHE A 1 106 ? 2.33 -23 4.867 1 97.94 106 PHE A O 1
ATOM 792 N N . ARG A 1 107 ? 0.653 -22.219 3.709 1 97.31 107 ARG A N 1
ATOM 793 C CA . ARG A 1 107 ? -0.335 -23.219 4.109 1 97.31 107 ARG A CA 1
ATOM 794 C C . ARG A 1 107 ? -0.963 -23.891 2.893 1 97.31 107 ARG A C 1
ATOM 796 O O . ARG A 1 107 ? -1.919 -23.375 2.314 1 97.31 107 ARG A O 1
ATOM 803 N N . ARG A 1 108 ? -0.521 -25.062 2.617 1 94.81 108 ARG A N 1
ATOM 804 C CA . ARG A 1 108 ? -0.8 -25.781 1.375 1 94.81 108 ARG A CA 1
ATOM 805 C C . ARG A 1 108 ? -2.301 -25.969 1.174 1 94.81 108 ARG A C 1
ATOM 807 O O . ARG A 1 108 ? -2.828 -25.672 0.096 1 94.81 108 ARG A O 1
ATOM 814 N N . ASN A 1 109 ? -3.016 -26.438 2.174 1 94.56 109 ASN A N 1
ATOM 815 C CA . ASN A 1 109 ? -4.414 -26.844 2.045 1 94.56 109 ASN A CA 1
ATOM 816 C C . ASN A 1 109 ? -5.305 -25.656 1.696 1 94.56 109 ASN A C 1
ATOM 818 O O . ASN A 1 109 ? -6.359 -25.828 1.082 1 94.56 109 ASN A O 1
ATOM 822 N N . THR A 1 110 ? -4.805 -24.453 2.047 1 95.44 110 THR A N 1
ATOM 823 C CA . THR A 1 110 ? -5.648 -23.281 1.804 1 95.44 110 THR A CA 1
ATOM 824 C C . THR A 1 110 ? -5.059 -22.406 0.698 1 95.44 110 THR A C 1
ATOM 826 O O . THR A 1 110 ? -5.688 -21.453 0.256 1 95.44 110 THR A O 1
ATOM 829 N N . GLY A 1 111 ? -3.865 -22.672 0.323 1 95.94 111 GLY A N 1
ATOM 830 C CA . GLY A 1 111 ? -3.217 -21.906 -0.731 1 95.94 111 GLY A CA 1
ATOM 831 C C . GLY A 1 111 ? -2.656 -20.578 -0.249 1 95.94 111 GLY A C 1
ATOM 832 O O . GLY A 1 111 ? -2.389 -19.688 -1.052 1 95.94 111 GLY A O 1
ATOM 833 N N . LEU A 1 112 ? -2.521 -20.484 1.101 1 97.81 112 LEU A N 1
ATOM 834 C CA . LEU A 1 112 ? -1.979 -19.25 1.656 1 97.81 112 LEU A CA 1
ATOM 835 C C . LEU A 1 112 ? -0.459 -19.219 1.526 1 97.81 112 LEU A C 1
ATOM 837 O O . LEU A 1 112 ? 0.211 -20.219 1.768 1 97.81 112 LEU A O 1
ATOM 841 N N . ILE A 1 113 ? 0.051 -18.078 1.075 1 97.88 113 ILE A N 1
ATOM 842 C CA . ILE A 1 113 ? 1.481 -17.891 0.867 1 97.88 113 ILE A CA 1
ATOM 843 C C . ILE A 1 113 ? 1.915 -16.547 1.465 1 97.88 113 ILE A C 1
ATOM 845 O O . ILE A 1 113 ? 1.362 -15.5 1.123 1 97.88 113 ILE A O 1
ATOM 849 N N . GLU A 1 114 ? 2.867 -16.578 2.365 1 98.44 114 GLU A N 1
ATOM 850 C CA . GLU A 1 114 ? 3.484 -15.359 2.877 1 98.44 114 GLU A CA 1
ATOM 851 C C . GLU A 1 114 ? 4.793 -15.062 2.154 1 98.44 114 GLU A C 1
ATOM 853 O O . GLU A 1 114 ? 5.594 -15.961 1.908 1 98.44 114 GLU A O 1
ATOM 858 N N . MET A 1 115 ? 4.98 -13.836 1.845 1 98.44 115 MET A N 1
ATOM 859 C CA . MET A 1 115 ? 6.211 -13.367 1.218 1 98.44 115 MET A CA 1
ATOM 860 C C . MET A 1 115 ? 6.836 -12.234 2.031 1 98.44 115 MET A C 1
ATOM 862 O O . MET A 1 115 ? 6.133 -11.336 2.498 1 98.44 115 MET A O 1
ATOM 866 N N . SER A 1 116 ? 8.164 -12.32 2.26 1 98.75 116 SER A N 1
ATOM 867 C CA . SER A 1 116 ? 8.898 -11.102 2.594 1 98.75 116 SER A CA 1
ATOM 868 C C . SER A 1 116 ? 9.078 -10.219 1.368 1 98.75 116 SER A C 1
ATOM 870 O O . SER A 1 116 ? 9.398 -10.703 0.283 1 98.75 116 SER A O 1
ATOM 872 N N . THR A 1 117 ? 8.867 -8.984 1.478 1 98.88 117 THR A N 1
ATOM 873 C CA . THR A 1 117 ? 8.914 -8.039 0.362 1 98.88 117 THR A CA 1
ATOM 874 C C . THR A 1 117 ? 9.898 -6.91 0.65 1 98.88 117 THR A C 1
ATOM 876 O O . THR A 1 117 ? 9.828 -6.277 1.704 1 98.88 117 THR A O 1
ATOM 879 N N . ILE A 1 118 ? 10.789 -6.68 -0.307 1 98.94 118 ILE A N 1
ATOM 880 C CA . ILE A 1 118 ? 11.852 -5.695 -0.113 1 98.94 118 ILE A CA 1
ATOM 881 C C . ILE A 1 118 ? 12.07 -4.914 -1.405 1 98.94 118 ILE A C 1
ATOM 883 O O . ILE A 1 118 ? 12.086 -5.492 -2.494 1 98.94 118 ILE A O 1
ATOM 887 N N . ILE A 1 119 ? 12.211 -3.633 -1.269 1 98.94 119 ILE A N 1
ATOM 888 C CA . ILE A 1 119 ? 12.703 -2.805 -2.363 1 98.94 119 ILE A CA 1
ATOM 889 C C . ILE A 1 119 ? 14.023 -2.148 -1.962 1 98.94 119 ILE A C 1
ATOM 891 O O . ILE A 1 119 ? 14.117 -1.544 -0.892 1 98.94 119 ILE A O 1
ATOM 895 N N . GLN A 1 120 ? 14.961 -2.285 -2.812 1 98.94 120 GLN A N 1
ATOM 896 C CA . GLN A 1 120 ? 16.266 -1.695 -2.543 1 98.94 120 GLN A CA 1
ATOM 897 C C . GLN A 1 120 ? 16.812 -0.967 -3.771 1 98.94 120 GLN A C 1
ATOM 899 O O . GLN A 1 120 ? 16.297 -1.14 -4.879 1 98.94 120 GLN A O 1
ATOM 904 N N . LYS A 1 121 ? 17.766 -0.148 -3.584 1 98.62 121 LYS A N 1
ATOM 905 C CA . LYS A 1 121 ? 18.5 0.55 -4.645 1 98.62 121 LYS A CA 1
ATOM 906 C C . LYS A 1 121 ? 19.984 0.663 -4.316 1 98.62 121 LYS A C 1
ATOM 908 O O . LYS A 1 121 ? 20.391 0.366 -3.197 1 98.62 121 LYS A O 1
ATOM 913 N N . ALA A 1 122 ? 20.734 1.061 -5.348 1 97.44 122 ALA A N 1
ATOM 914 C CA . ALA A 1 122 ? 22.156 1.263 -5.137 1 97.44 122 ALA A CA 1
ATOM 915 C C . ALA A 1 122 ? 22.406 2.375 -4.121 1 97.44 122 ALA A C 1
ATOM 917 O O . ALA A 1 122 ? 21.672 3.355 -4.07 1 97.44 122 ALA A O 1
ATOM 918 N N . ASN A 1 123 ? 23.422 2.182 -3.354 1 95.94 123 ASN A N 1
ATOM 919 C CA . ASN A 1 123 ? 23.875 3.205 -2.414 1 95.94 123 ASN A CA 1
ATOM 920 C C . ASN A 1 123 ? 24.828 4.191 -3.074 1 95.94 123 ASN A C 1
ATOM 922 O O . ASN A 1 123 ? 25.969 3.834 -3.398 1 95.94 123 ASN A O 1
ATOM 926 N N . PRO A 1 124 ? 24.359 5.383 -3.213 1 90.56 124 PRO A N 1
ATOM 927 C CA . PRO A 1 124 ? 25.234 6.328 -3.92 1 90.56 124 PRO A CA 1
ATOM 928 C C . PRO A 1 124 ? 26.484 6.68 -3.127 1 90.56 124 PRO A C 1
ATOM 930 O O . PRO A 1 124 ? 27.5 7.09 -3.709 1 90.56 124 PRO A O 1
ATOM 933 N N . THR A 1 125 ? 26.5 6.57 -1.853 1 92.88 125 THR A N 1
ATOM 934 C CA . THR A 1 125 ? 27.609 7.004 -1.014 1 92.88 125 THR A CA 1
ATOM 935 C C . THR A 1 125 ? 28.578 5.855 -0.767 1 92.88 125 THR A C 1
ATOM 937 O O . THR A 1 125 ? 29.719 6.074 -0.349 1 92.88 125 THR A O 1
ATOM 940 N N . ASN A 1 126 ? 28.141 4.594 -0.834 1 93.12 126 ASN A N 1
ATOM 941 C CA . ASN A 1 126 ? 28.969 3.41 -0.633 1 93.12 126 ASN A CA 1
ATOM 942 C C . ASN A 1 126 ? 28.797 2.398 -1.761 1 93.12 126 ASN A C 1
ATOM 944 O O . ASN A 1 126 ? 27.953 1.502 -1.667 1 93.12 126 ASN A O 1
ATOM 948 N N . LEU A 1 127 ? 29.688 2.492 -2.711 1 91.31 127 LEU A N 1
ATOM 949 C CA . LEU A 1 127 ? 29.562 1.688 -3.922 1 91.31 127 LEU A CA 1
ATOM 950 C C . LEU A 1 127 ? 29.578 0.199 -3.59 1 91.31 127 LEU A C 1
ATOM 952 O O . LEU A 1 127 ? 30.359 -0.249 -2.752 1 91.31 127 LEU A O 1
ATOM 956 N N . GLY A 1 128 ? 28.719 -0.54 -4.305 1 93.25 128 GLY A N 1
ATOM 957 C CA . GLY A 1 128 ? 28.656 -1.979 -4.105 1 93.25 128 GLY A CA 1
ATOM 958 C C . GLY A 1 128 ? 27.688 -2.391 -3.016 1 93.25 128 GLY A C 1
ATOM 959 O O . GLY A 1 128 ? 27.484 -3.582 -2.77 1 93.25 128 GLY A O 1
ATOM 960 N N . THR A 1 129 ? 27.156 -1.357 -2.354 1 96.69 129 THR A N 1
ATOM 961 C CA . THR A 1 129 ? 26.188 -1.66 -1.317 1 96.69 129 THR A CA 1
ATOM 962 C C . THR A 1 129 ? 24.797 -1.187 -1.733 1 96.69 129 THR A C 1
ATOM 964 O O . THR A 1 129 ? 24.641 -0.503 -2.748 1 96.69 129 THR A O 1
ATOM 967 N N . LYS A 1 130 ? 23.75 -1.688 -0.997 1 98.06 130 LYS A N 1
ATOM 968 C CA . LYS A 1 130 ? 22.375 -1.329 -1.309 1 98.06 130 LYS A CA 1
ATOM 969 C C . LYS A 1 130 ? 21.703 -0.623 -0.13 1 98.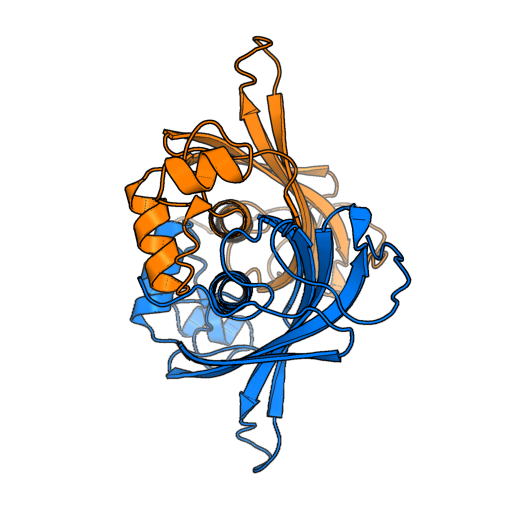06 130 LYS A C 1
ATOM 971 O O . LYS A 1 130 ? 22.125 -0.785 1.017 1 98.06 130 LYS A O 1
ATOM 976 N N . ILE A 1 131 ? 20.812 0.213 -0.447 1 98.5 131 ILE A N 1
ATOM 977 C CA . ILE A 1 131 ? 19.922 0.845 0.521 1 98.5 131 ILE A CA 1
ATOM 978 C C . ILE A 1 131 ? 18.547 0.207 0.445 1 98.5 131 ILE A C 1
ATOM 980 O O . ILE A 1 131 ? 17.969 0.09 -0.639 1 98.5 131 ILE A O 1
ATOM 984 N N . THR A 1 132 ? 18.047 -0.324 1.602 1 98.88 132 THR A N 1
ATOM 985 C CA . THR A 1 132 ? 16.656 -0.789 1.64 1 98.88 132 THR A CA 1
ATOM 986 C C . THR A 1 132 ? 15.695 0.389 1.751 1 98.88 132 THR A C 1
ATOM 988 O O . THR A 1 132 ? 15.773 1.169 2.703 1 98.88 132 THR A O 1
ATOM 991 N N . CYS A 1 133 ? 14.828 0.503 0.787 1 98.94 133 CYS A N 1
ATOM 992 C CA . CYS A 1 133 ? 13.891 1.62 0.754 1 98.94 133 CYS A CA 1
ATOM 993 C C . CYS A 1 133 ? 12.555 1.232 1.386 1 98.94 133 CYS A C 1
ATOM 995 O O . CYS A 1 133 ? 11.914 2.053 2.041 1 98.94 133 CYS A O 1
ATOM 997 N N . ILE A 1 134 ? 12.109 0.027 1.144 1 98.94 134 ILE A N 1
ATOM 998 C CA . ILE A 1 134 ? 10.844 -0.475 1.665 1 98.94 134 ILE A CA 1
ATOM 999 C C . ILE A 1 134 ? 11.008 -1.926 2.113 1 98.94 134 ILE A C 1
ATOM 1001 O O . ILE A 1 134 ? 11.703 -2.707 1.462 1 98.94 134 ILE A O 1
ATOM 1005 N N . GLU A 1 135 ? 10.352 -2.295 3.135 1 98.88 135 GLU A N 1
ATOM 1006 C CA . GLU A 1 135 ? 10.297 -3.695 3.545 1 98.88 135 GLU A CA 1
ATOM 1007 C C . GLU A 1 135 ? 8.953 -4.035 4.18 1 98.88 135 GLU A C 1
ATOM 1009 O O . GLU A 1 135 ? 8.234 -3.145 4.633 1 98.88 135 GLU A O 1
ATOM 1014 N N . GLY A 1 136 ? 8.633 -5.27 4.238 1 98.5 136 GLY A N 1
ATOM 1015 C CA . GLY A 1 136 ? 7.414 -5.766 4.859 1 98.5 136 GLY A CA 1
ATOM 1016 C C . GLY A 1 136 ? 7.121 -7.215 4.52 1 98.5 136 GLY A C 1
ATOM 1017 O O . GLY A 1 136 ? 8.039 -7.984 4.223 1 98.5 136 GLY A O 1
ATOM 1018 N N . PHE A 1 137 ? 5.848 -7.535 4.668 1 98.56 137 PHE A N 1
ATOM 1019 C CA . PHE A 1 137 ? 5.352 -8.875 4.359 1 98.56 137 PHE A CA 1
ATOM 1020 C C . PHE A 1 137 ? 4 -8.797 3.658 1 98.56 137 PHE A C 1
ATOM 1022 O O . PHE A 1 137 ? 3.217 -7.879 3.904 1 98.56 137 PHE A O 1
ATOM 1029 N N . SER A 1 138 ? 3.811 -9.703 2.828 1 98.38 138 SER A N 1
ATOM 1030 C CA . SER A 1 138 ? 2.508 -9.852 2.189 1 98.38 138 SER A CA 1
ATOM 1031 C C . SER A 1 138 ? 1.964 -11.266 2.375 1 98.38 138 SER A C 1
ATOM 1033 O O . SER A 1 138 ? 2.73 -12.211 2.564 1 98.38 138 SER A O 1
ATOM 1035 N N . VAL A 1 139 ? 0.688 -11.391 2.412 1 98.44 139 VAL A N 1
ATOM 1036 C CA . VAL A 1 139 ? 0.018 -12.68 2.318 1 98.44 139 VAL A CA 1
ATOM 1037 C C . VAL A 1 139 ? -0.901 -12.695 1.101 1 98.44 139 VAL A C 1
ATOM 1039 O O . VAL A 1 139 ? -1.632 -11.734 0.852 1 98.44 139 VAL A O 1
ATOM 1042 N N . GLY A 1 140 ? -0.808 -13.695 0.369 1 97.56 140 GLY A N 1
ATOM 1043 C CA . GLY A 1 140 ? -1.708 -13.953 -0.745 1 97.56 140 GLY A CA 1
ATOM 1044 C C . GLY A 1 140 ? -2.238 -15.375 -0.768 1 97.56 140 GLY A C 1
ATOM 1045 O O . GLY A 1 140 ? -1.785 -16.219 0.002 1 97.56 140 GLY A O 1
ATOM 1046 N N . MET A 1 141 ? -3.213 -15.57 -1.606 1 97.56 141 MET A N 1
ATOM 1047 C CA . MET A 1 141 ? -3.797 -16.891 -1.805 1 97.56 141 MET A CA 1
ATOM 1048 C C . MET A 1 141 ? -3.752 -17.297 -3.275 1 97.56 141 MET A C 1
ATOM 1050 O O . MET A 1 141 ? -4.121 -16.5 -4.148 1 97.56 141 MET A O 1
ATOM 1054 N N . ASN A 1 142 ? -3.271 -18.391 -3.547 1 96.12 142 ASN A N 1
ATOM 1055 C CA . ASN A 1 142 ? -3.244 -19 -4.867 1 96.12 142 ASN A CA 1
ATOM 1056 C C . ASN A 1 142 ? -3.484 -20.5 -4.789 1 96.12 142 ASN A C 1
ATOM 1058 O O . ASN A 1 142 ? -2.645 -21.25 -4.277 1 96.12 142 ASN A O 1
ATOM 1062 N N . LYS A 1 143 ? -4.539 -20.953 -5.355 1 91.19 143 LYS A N 1
ATOM 1063 C CA . LYS A 1 143 ? -4.988 -22.328 -5.137 1 91.19 143 LYS A CA 1
ATOM 1064 C C . LYS A 1 143 ? -4.547 -23.234 -6.281 1 91.19 143 LYS A C 1
ATOM 1066 O O . LYS A 1 143 ? -4.816 -24.438 -6.258 1 91.19 143 LYS A O 1
ATOM 1071 N N . ILE A 1 144 ? -3.908 -22.703 -7.25 1 89.44 144 ILE A N 1
ATOM 1072 C CA . ILE A 1 144 ? -3.613 -23.531 -8.422 1 89.44 144 ILE A CA 1
ATOM 1073 C C . ILE A 1 144 ? -2.107 -23.766 -8.523 1 89.44 144 ILE A C 1
ATOM 1075 O O . ILE A 1 144 ? -1.632 -24.375 -9.477 1 89.44 144 ILE A O 1
ATOM 1079 N N . VAL A 1 145 ? -1.369 -23.328 -7.57 1 94.25 145 VAL A N 1
ATOM 1080 C CA . VAL A 1 145 ? 0.079 -23.5 -7.57 1 94.25 145 VAL A CA 1
ATOM 1081 C C . VAL A 1 145 ? 0.435 -24.828 -6.887 1 94.25 145 VAL A C 1
ATOM 1083 O O . VAL A 1 145 ? -0.402 -25.422 -6.207 1 94.25 145 VAL A O 1
ATOM 1086 N N . GLU A 1 146 ? 1.605 -25.266 -7.156 1 94.81 146 GLU A N 1
ATOM 1087 C CA . GLU A 1 146 ? 2.141 -26.453 -6.488 1 94.81 146 GLU A CA 1
ATOM 1088 C C . GLU A 1 146 ? 3.037 -26.062 -5.316 1 94.81 146 GLU A C 1
ATOM 1090 O O . GLU A 1 146 ? 3.826 -25.125 -5.414 1 94.81 146 GLU A O 1
ATOM 1095 N N . PHE A 1 147 ? 2.881 -26.797 -4.238 1 96.62 147 PHE A N 1
ATOM 1096 C CA . PHE A 1 147 ? 3.693 -26.547 -3.053 1 96.62 147 PHE A CA 1
ATOM 1097 C C . PHE A 1 147 ? 4.707 -27.672 -2.846 1 96.62 147 PHE A C 1
ATOM 1099 O O . PHE A 1 147 ? 4.383 -28.844 -3.033 1 96.62 147 PHE A O 1
ATOM 1106 N N . GLU A 1 148 ? 5.855 -27.281 -2.604 1 97 148 GLU A N 1
ATOM 1107 C CA . GLU A 1 148 ? 6.918 -28.25 -2.314 1 97 148 GLU A CA 1
ATOM 1108 C C . GLU A 1 148 ? 7.504 -28.016 -0.925 1 97 148 GLU A C 1
ATOM 1110 O O . GLU A 1 148 ? 7.781 -26.875 -0.541 1 97 148 GLU A O 1
ATOM 1115 N N . GLY A 1 149 ? 7.668 -29.125 -0.193 1 96.81 149 GLY A N 1
ATOM 1116 C CA . GLY A 1 149 ? 8.242 -29.031 1.141 1 96.81 149 GLY A CA 1
ATOM 1117 C C . GLY A 1 149 ? 7.207 -28.781 2.221 1 96.81 149 GLY A C 1
ATOM 1118 O O . GLY A 1 149 ? 6.008 -28.938 1.985 1 96.81 149 GLY A O 1
ATOM 1119 N N . GLU A 1 150 ? 7.695 -28.594 3.438 1 94.62 150 GLU A N 1
ATOM 1120 C CA . GLU A 1 150 ? 6.828 -28.344 4.582 1 94.62 150 GLU A CA 1
ATOM 1121 C C . GLU A 1 150 ? 6.957 -26.906 5.066 1 94.62 150 GLU A C 1
ATOM 1123 O O . GLU A 1 150 ? 8.016 -26.281 4.922 1 94.62 150 GLU A O 1
ATOM 1128 N N . SER A 1 151 ? 5.953 -26.469 5.559 1 95.12 151 SER A N 1
ATOM 1129 C CA . SER A 1 151 ? 5.93 -25.125 6.121 1 95.12 151 SER A CA 1
ATOM 1130 C C . SER A 1 151 ? 4.922 -25.016 7.262 1 95.12 151 SER A C 1
ATOM 1132 O O . SER A 1 151 ? 3.828 -25.578 7.184 1 95.12 151 SER A O 1
ATOM 1134 N N . GLU A 1 152 ? 5.391 -24.297 8.312 1 91.62 152 GLU A N 1
ATOM 1135 C CA . GLU A 1 152 ? 4.445 -23.906 9.352 1 91.62 152 GLU A CA 1
ATOM 1136 C C . GLU A 1 152 ? 3.789 -22.562 9.023 1 91.62 152 GLU A C 1
ATOM 1138 O O . GLU A 1 152 ? 4.289 -21.812 8.188 1 91.62 152 GLU A O 1
ATOM 1143 N N . TRP A 1 153 ? 2.654 -22.328 9.625 1 93.94 153 TRP A N 1
ATOM 1144 C CA . TRP A 1 153 ? 1.955 -21.078 9.383 1 93.94 153 TRP A CA 1
ATOM 1145 C C . TRP A 1 153 ? 1.718 -20.328 10.688 1 93.94 153 TRP A C 1
ATOM 1147 O O . TRP A 1 153 ? 1.053 -20.844 11.594 1 93.94 153 TRP A O 1
ATOM 1157 N N . THR A 1 154 ? 2.406 -19.25 10.781 1 90.69 154 THR A N 1
ATOM 1158 C CA . THR A 1 154 ? 2.182 -18.359 11.906 1 90.69 154 THR A CA 1
ATOM 1159 C C . THR A 1 154 ? 1.732 -16.984 11.43 1 90.69 154 THR A C 1
ATOM 1161 O O . THR A 1 154 ? 2.346 -16.406 10.523 1 90.69 154 THR A O 1
ATOM 1164 N N . ARG A 1 155 ? 0.695 -16.562 11.977 1 82.81 155 ARG A N 1
ATOM 1165 C CA . ARG A 1 155 ? 0.191 -15.258 11.57 1 82.81 155 ARG A CA 1
ATOM 1166 C C . ARG A 1 155 ? 1.006 -14.141 12.203 1 82.81 155 ARG A C 1
ATOM 1168 O O . ARG A 1 155 ? 1.263 -14.156 13.406 1 82.81 155 ARG A O 1
ATOM 1175 N N . ARG A 1 156 ? 1.463 -13.219 11.422 1 76.06 156 ARG A N 1
ATOM 1176 C CA . ARG A 1 156 ? 2.193 -12.07 11.945 1 76.06 156 ARG A CA 1
ATOM 1177 C C . ARG A 1 156 ? 1.236 -11 12.469 1 76.06 156 ARG A C 1
ATOM 1179 O O . ARG A 1 156 ? 1.532 -10.328 13.453 1 76.06 156 ARG A O 1
ATOM 1186 N N . LEU A 1 157 ? 0.154 -10.719 11.57 1 62.25 157 LEU A N 1
ATOM 1187 C CA . LEU A 1 157 ? -0.821 -9.727 12.008 1 62.25 157 LEU A CA 1
ATOM 1188 C C . LEU A 1 157 ? -2.125 -10.391 12.43 1 62.25 157 LEU A C 1
ATOM 1190 O O . LEU A 1 157 ? -2.502 -11.43 11.883 1 62.25 157 LEU A O 1
ATOM 1194 N N . MET B 1 1 ? -3.148 32.75 -1.123 1 33.41 1 MET B N 1
ATOM 1195 C CA . MET B 1 1 ? -2.51 31.516 -0.711 1 33.41 1 MET B CA 1
ATOM 1196 C C . MET B 1 1 ? -3.402 30.75 0.252 1 33.41 1 MET B C 1
ATOM 1198 O O . MET B 1 1 ? -3.785 31.266 1.304 1 33.41 1 MET B O 1
ATOM 1202 N N . GLN B 1 2 ? -4.398 30.141 -0.206 1 39.72 2 GLN B N 1
ATOM 1203 C CA . GLN B 1 2 ? -5.363 29.672 0.784 1 39.72 2 GLN B CA 1
ATOM 1204 C C . GLN B 1 2 ? -4.668 29.172 2.047 1 39.72 2 GLN B C 1
ATOM 1206 O O . GLN B 1 2 ? -3.691 28.422 1.968 1 39.72 2 GLN B O 1
ATOM 1211 N N . ALA B 1 3 ? -4.602 29.891 2.994 1 45.66 3 ALA B N 1
ATOM 1212 C CA . ALA B 1 3 ? -3.984 29.734 4.309 1 45.66 3 ALA B CA 1
ATOM 1213 C C . ALA B 1 3 ? -3.992 28.266 4.746 1 45.66 3 ALA B C 1
ATOM 1215 O O . ALA B 1 3 ? -5.027 27.594 4.688 1 45.66 3 ALA B O 1
ATOM 1216 N N . ALA B 1 4 ? -2.943 27.484 4.57 1 52.41 4 ALA B N 1
ATOM 1217 C CA . ALA B 1 4 ? -2.859 26.109 5.082 1 52.41 4 ALA B CA 1
ATOM 1218 C C . ALA B 1 4 ? -3.615 25.969 6.398 1 52.41 4 ALA B C 1
ATOM 1220 O O . ALA B 1 4 ? -3.322 26.672 7.371 1 52.41 4 ALA B O 1
ATOM 1221 N N . ALA B 1 5 ? -4.945 25.719 6.293 1 57.5 5 ALA B N 1
ATOM 1222 C CA . ALA B 1 5 ? -5.766 25.594 7.496 1 57.5 5 ALA B CA 1
ATOM 1223 C C . ALA B 1 5 ? -5.02 24.844 8.594 1 57.5 5 ALA B C 1
ATOM 1225 O O . ALA B 1 5 ? -4.332 23.859 8.32 1 57.5 5 ALA B O 1
ATOM 1226 N N . HIS B 1 6 ? -4.633 25.547 9.523 1 65.88 6 HIS B N 1
ATOM 1227 C CA . HIS B 1 6 ? -4 24.984 10.711 1 65.88 6 HIS B CA 1
ATOM 1228 C C . HIS B 1 6 ? -4.684 23.688 11.141 1 65.88 6 HIS B C 1
ATOM 1230 O O . HIS B 1 6 ? -5.895 23.656 11.352 1 65.88 6 HIS B O 1
ATOM 1236 N N . ARG B 1 7 ? -4.102 22.469 10.781 1 82 7 ARG B N 1
ATOM 1237 C CA . ARG B 1 7 ? -4.691 21.203 11.188 1 82 7 ARG B CA 1
ATOM 1238 C C . ARG B 1 7 ? -4.293 20.844 12.617 1 82 7 ARG B C 1
ATOM 1240 O O . ARG B 1 7 ? -3.117 20.938 12.977 1 82 7 ARG B O 1
ATOM 1247 N N . ILE B 1 8 ? -5.262 20.656 13.461 1 93.25 8 ILE B N 1
ATOM 1248 C CA . ILE B 1 8 ? -5.027 20.25 14.844 1 93.25 8 ILE B CA 1
ATOM 1249 C C . ILE B 1 8 ? -5.141 18.734 14.953 1 93.25 8 ILE B C 1
ATOM 1251 O O . ILE B 1 8 ? -6.164 18.141 14.586 1 93.25 8 ILE B O 1
ATOM 1255 N N . ILE B 1 9 ? -4.086 18.062 15.43 1 97.62 9 ILE B N 1
ATOM 1256 C CA . ILE B 1 9 ? -4.039 16.625 15.625 1 97.62 9 ILE B CA 1
ATOM 1257 C C . ILE B 1 9 ? -4.484 16.281 17.047 1 97.62 9 ILE B C 1
ATOM 1259 O O . ILE B 1 9 ? -3.891 16.75 18.016 1 97.62 9 ILE B O 1
ATOM 1263 N N . ARG B 1 10 ? -5.488 15.57 17.141 1 97.62 10 ARG B N 1
ATOM 1264 C CA . ARG B 1 10 ? -6.004 15.039 18.391 1 97.62 10 ARG B CA 1
ATOM 1265 C C . ARG B 1 10 ? -6.445 13.594 18.234 1 97.62 10 ARG B C 1
ATOM 1267 O O . ARG B 1 10 ? -6.988 13.211 17.203 1 97.62 10 ARG B O 1
ATOM 1274 N N . VAL B 1 11 ? -6.168 12.789 19.312 1 98.19 11 VAL B N 1
ATOM 1275 C CA . VAL B 1 11 ? -6.633 11.406 19.25 1 98.19 11 VAL B CA 1
ATOM 1276 C C . VAL B 1 11 ? -8.141 11.383 19.016 1 98.19 11 VAL B C 1
ATOM 1278 O O . VAL B 1 11 ? -8.898 12.094 19.672 1 98.19 11 VAL B O 1
ATOM 1281 N N . GLY B 1 12 ? -8.539 10.672 18.016 1 98 12 GLY B N 1
ATOM 1282 C CA . GLY B 1 12 ? -9.953 10.586 17.688 1 98 12 GLY B CA 1
ATOM 1283 C C . GLY B 1 12 ? -10.344 11.438 16.5 1 98 12 GLY B C 1
ATOM 1284 O O . GLY B 1 12 ? -11.414 11.234 15.914 1 98 12 GLY B O 1
ATOM 1285 N N . ALA B 1 13 ? -9.555 12.492 16.203 1 97.88 13 ALA B N 1
ATOM 1286 C CA . ALA B 1 13 ? -9.82 13.281 15.008 1 97.88 13 ALA B CA 1
ATOM 1287 C C . ALA B 1 13 ? -9.875 12.391 13.766 1 97.88 13 ALA B C 1
ATOM 1289 O O . ALA B 1 13 ? -9.086 11.461 13.625 1 97.88 13 ALA B O 1
ATOM 1290 N N . GLN B 1 14 ? -10.828 12.695 12.859 1 97.94 14 GLN B N 1
ATOM 1291 C CA . GLN B 1 14 ? -11.07 11.836 11.711 1 97.94 14 GLN B CA 1
ATOM 1292 C C . GLN B 1 14 ? -11.297 12.656 10.445 1 97.94 14 GLN B C 1
ATOM 1294 O O . GLN B 1 14 ? -11.797 13.781 10.508 1 97.94 14 GLN B O 1
ATOM 1299 N N . ALA B 1 15 ? -10.898 12.141 9.336 1 98.12 15 ALA B N 1
ATOM 1300 C CA . ALA B 1 15 ? -11.211 12.656 8.008 1 98.12 15 ALA B CA 1
ATOM 1301 C C . ALA B 1 15 ? -11.695 11.547 7.078 1 98.12 15 ALA B C 1
ATOM 1303 O O . ALA B 1 15 ? -11.367 10.375 7.281 1 98.12 15 ALA B O 1
ATOM 1304 N N . SER B 1 16 ? -12.5 11.898 6.145 1 98.62 16 SER B N 1
ATOM 1305 C CA . SER B 1 16 ? -12.984 10.938 5.164 1 98.62 16 SER B CA 1
ATOM 1306 C C . SER B 1 16 ? -13.258 11.602 3.82 1 98.62 16 SER B C 1
ATOM 1308 O O . SER B 1 16 ? -13.367 12.82 3.736 1 98.62 16 SER B O 1
ATOM 1310 N N . LYS B 1 17 ? -13.297 10.867 2.791 1 98.5 17 LYS B N 1
ATOM 1311 C CA . LYS B 1 17 ? -13.734 11.281 1.461 1 98.5 17 LYS B CA 1
ATOM 1312 C C . LYS B 1 17 ? -14.359 10.125 0.698 1 98.5 17 LYS B C 1
ATOM 1314 O O . LYS B 1 17 ? -14.156 8.961 1.046 1 98.5 17 LYS B O 1
ATOM 1319 N N . THR B 1 18 ? -15.172 10.453 -0.277 1 98.62 18 THR B N 1
ATOM 1320 C CA . THR B 1 18 ? -15.789 9.461 -1.147 1 98.62 18 THR B CA 1
ATOM 1321 C C . THR B 1 18 ? -15.109 9.438 -2.514 1 98.62 18 THR B C 1
ATOM 1323 O O . THR B 1 18 ? -14.859 10.492 -3.105 1 98.62 18 THR B O 1
ATOM 1326 N N . VAL B 1 19 ? -14.781 8.266 -2.947 1 98.62 19 VAL B N 1
ATOM 1327 C CA . VAL B 1 19 ? -14.109 8.094 -4.234 1 98.62 19 VAL B CA 1
ATOM 1328 C C . VAL B 1 19 ? -14.805 6.988 -5.031 1 98.62 19 VAL B C 1
ATOM 1330 O O . VAL B 1 19 ? -15.109 5.922 -4.488 1 98.62 19 VAL B O 1
ATOM 1333 N N . ARG B 1 20 ? -15.016 7.227 -6.262 1 98.56 20 ARG B N 1
ATOM 1334 C CA . ARG B 1 20 ? -15.5 6.176 -7.152 1 98.56 20 ARG B CA 1
ATOM 1335 C C . ARG B 1 20 ? -14.367 5.602 -7.996 1 98.56 20 ARG B C 1
ATOM 1337 O O . ARG B 1 20 ? -13.703 6.336 -8.734 1 98.56 20 ARG B O 1
ATOM 1344 N N . ILE B 1 21 ? -14.164 4.348 -7.891 1 98.19 21 ILE B N 1
ATOM 1345 C CA . ILE B 1 21 ? -13.133 3.693 -8.688 1 98.19 21 ILE B CA 1
ATOM 1346 C C . ILE B 1 21 ? -13.703 3.297 -10.047 1 98.19 21 ILE B C 1
ATOM 1348 O O . ILE B 1 21 ? -14.75 2.643 -10.125 1 98.19 21 ILE B O 1
ATOM 1352 N N . THR B 1 22 ? -12.961 3.631 -11.125 1 98.06 22 THR B N 1
ATOM 1353 C CA . THR B 1 22 ? -13.43 3.312 -12.469 1 98.06 22 THR B CA 1
ATOM 1354 C C . THR B 1 22 ? -12.555 2.238 -13.109 1 98.06 22 THR B C 1
ATOM 1356 O O . THR B 1 22 ? -11.461 1.943 -12.609 1 98.06 22 THR B O 1
ATOM 1359 N N . GLN B 1 23 ? -13.102 1.66 -14.211 1 97.44 23 GLN B N 1
ATOM 1360 C CA . GLN B 1 23 ? -12.297 0.701 -14.961 1 97.44 23 GLN B CA 1
ATOM 1361 C C . GLN B 1 23 ? -11.039 1.354 -15.516 1 97.44 23 GLN B C 1
ATOM 1363 O O . GLN B 1 23 ? -9.984 0.712 -15.602 1 97.44 23 GLN B O 1
ATOM 1368 N N . ARG B 1 24 ? -11.18 2.582 -15.898 1 97.94 24 ARG B N 1
ATOM 1369 C CA . ARG B 1 24 ? -10.016 3.324 -16.375 1 97.94 24 ARG B CA 1
ATOM 1370 C C . ARG B 1 24 ? -8.945 3.406 -15.289 1 97.94 24 ARG B C 1
ATOM 1372 O O . ARG B 1 24 ? -7.758 3.246 -15.578 1 97.94 24 ARG B O 1
ATOM 1379 N N . ASP B 1 25 ? -9.328 3.658 -14.055 1 98.56 25 ASP B N 1
ATOM 1380 C CA . ASP B 1 25 ? -8.391 3.713 -12.938 1 98.56 25 ASP B CA 1
ATOM 1381 C C . ASP B 1 25 ? -7.656 2.385 -12.766 1 98.56 25 ASP B C 1
ATOM 1383 O O . ASP B 1 25 ? -6.441 2.361 -12.562 1 98.56 25 ASP B O 1
ATOM 1387 N N . VAL B 1 26 ? -8.422 1.283 -12.867 1 98.56 26 VAL B N 1
ATOM 1388 C CA . VAL B 1 26 ? -7.871 -0.058 -12.695 1 98.56 26 VAL B CA 1
ATOM 1389 C C . VAL B 1 26 ? -6.816 -0.331 -13.766 1 98.56 26 VAL B C 1
ATOM 1391 O O . VAL B 1 26 ? -5.723 -0.808 -13.461 1 98.56 26 VAL B O 1
ATOM 1394 N N . VAL B 1 27 ? -7.105 0.014 -15.008 1 98.19 27 VAL B N 1
ATOM 1395 C CA . VAL B 1 27 ? -6.199 -0.22 -16.125 1 98.19 27 VAL B CA 1
ATOM 1396 C C . VAL B 1 27 ? -4.949 0.641 -15.969 1 98.19 27 VAL B C 1
ATOM 1398 O O . VAL B 1 27 ? -3.826 0.15 -16.125 1 98.19 27 VAL B O 1
ATOM 1401 N N . LEU B 1 28 ? -5.113 1.912 -15.656 1 98.56 28 LEU B N 1
ATOM 1402 C CA . LEU B 1 28 ? -3.988 2.828 -15.484 1 98.56 28 LEU B CA 1
ATOM 1403 C C . LEU B 1 28 ? -3.066 2.359 -14.367 1 98.56 28 LEU B C 1
ATOM 1405 O O . LEU B 1 28 ? -1.844 2.367 -14.523 1 98.56 28 LEU B O 1
ATOM 1409 N N . PHE B 1 29 ? -3.668 1.928 -13.242 1 98.81 29 PHE B N 1
ATOM 1410 C CA . PHE B 1 29 ? -2.885 1.461 -12.109 1 98.81 29 PHE B CA 1
ATOM 1411 C C . PHE B 1 29 ? -2.102 0.205 -12.469 1 98.81 29 PHE B C 1
ATOM 1413 O O . PHE B 1 29 ? -0.902 0.118 -12.203 1 98.81 29 PHE B O 1
ATOM 1420 N N . GLY B 1 30 ? -2.791 -0.741 -13.047 1 98.62 30 GLY B N 1
ATOM 1421 C CA . GLY B 1 30 ? -2.133 -1.973 -13.453 1 98.62 30 GLY B CA 1
ATOM 1422 C C . GLY B 1 30 ? -0.922 -1.737 -14.336 1 98.62 30 GLY B C 1
ATOM 1423 O O . GLY B 1 30 ? 0.13 -2.348 -14.133 1 98.62 30 GLY B O 1
ATOM 1424 N N . ASN B 1 31 ? -1.09 -0.835 -15.32 1 98.25 31 ASN B N 1
ATOM 1425 C CA . ASN B 1 31 ? 0.016 -0.492 -16.203 1 98.25 31 ASN B CA 1
ATOM 1426 C C . ASN B 1 31 ? 1.161 0.171 -15.445 1 98.25 31 ASN B C 1
ATOM 1428 O O . ASN B 1 31 ? 2.33 -0.141 -15.68 1 98.25 31 ASN B O 1
ATOM 1432 N N . LEU B 1 32 ? 0.821 1.042 -14.578 1 98.44 32 LEU B N 1
ATOM 1433 C CA . LEU B 1 32 ? 1.8 1.819 -13.828 1 98.44 32 LEU B CA 1
ATOM 1434 C C . LEU B 1 32 ? 2.664 0.912 -12.961 1 98.44 32 LEU B C 1
ATOM 1436 O O . LEU B 1 32 ? 3.881 1.102 -12.875 1 98.44 32 LEU B O 1
ATOM 1440 N N . VAL B 1 33 ? 2.051 -0.105 -12.32 1 98.31 33 VAL B N 1
ATOM 1441 C CA . VAL B 1 33 ? 2.791 -0.904 -11.352 1 98.31 33 VAL B CA 1
ATOM 1442 C C . VAL B 1 33 ? 3.078 -2.287 -11.93 1 98.31 33 VAL B C 1
ATOM 1444 O O . VAL B 1 33 ? 3.574 -3.17 -11.227 1 98.31 33 VAL B O 1
ATOM 1447 N N . GLN B 1 34 ? 2.67 -2.479 -13.18 1 97.81 34 GLN B N 1
ATOM 1448 C CA . GLN B 1 34 ? 2.93 -3.699 -13.938 1 97.81 34 GLN B CA 1
ATOM 1449 C C . GLN B 1 34 ? 2.24 -4.898 -13.297 1 97.81 34 GLN B C 1
ATOM 1451 O O . GLN B 1 34 ? 2.84 -5.969 -13.164 1 97.81 34 GLN B O 1
ATOM 1456 N N . ASP B 1 35 ? 1.119 -4.695 -12.758 1 98.06 35 ASP B N 1
ATOM 1457 C CA . ASP B 1 35 ? 0.277 -5.77 -12.25 1 98.06 35 ASP B CA 1
ATOM 1458 C C . ASP B 1 35 ? -0.82 -6.129 -13.25 1 98.06 35 ASP B C 1
ATOM 1460 O O . ASP B 1 35 ? -1.888 -5.512 -13.25 1 98.06 35 ASP B O 1
ATOM 1464 N N . HIS B 1 36 ? -0.562 -7.168 -14 1 96.56 36 HIS B N 1
ATOM 1465 C CA . HIS B 1 36 ? -1.502 -7.613 -15.023 1 96.56 36 HIS B CA 1
ATOM 1466 C C . HIS B 1 36 ? -2.115 -8.961 -14.656 1 96.56 36 HIS B C 1
ATOM 1468 O O . HIS B 1 36 ? -2.285 -9.82 -15.523 1 96.56 36 HIS B O 1
ATOM 1474 N N . ASN B 1 37 ? -2.285 -9.18 -13.398 1 97.44 37 ASN B N 1
ATOM 1475 C CA . ASN B 1 37 ? -3.031 -10.336 -12.922 1 97.44 37 ASN B CA 1
ATOM 1476 C C . ASN B 1 37 ? -4.395 -10.445 -13.602 1 97.44 37 ASN B C 1
ATOM 1478 O O . ASN B 1 37 ? -5.188 -9.5 -13.555 1 97.44 37 ASN B O 1
ATOM 1482 N N . PRO B 1 38 ? -4.711 -11.508 -14.195 1 96.94 38 PRO B N 1
ATOM 1483 C CA . PRO B 1 38 ? -5.945 -11.641 -14.969 1 96.94 38 PRO B CA 1
ATOM 1484 C C . PRO B 1 38 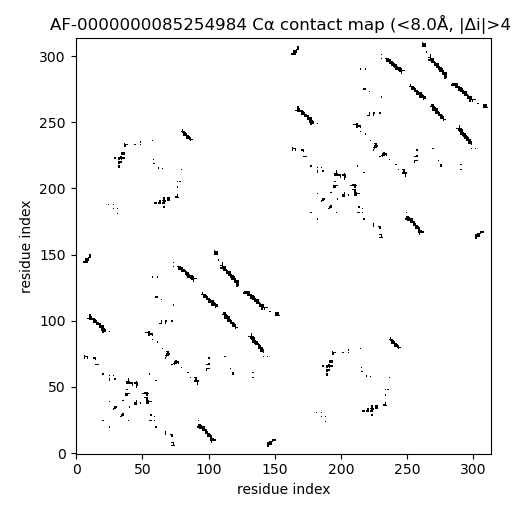? -7.199 -11.422 -14.125 1 96.94 38 PRO B C 1
ATOM 1486 O O . PRO B 1 38 ? -8.258 -11.094 -14.656 1 96.94 38 PRO B O 1
ATOM 1489 N N . ILE B 1 39 ? -7.148 -11.578 -12.805 1 97.38 39 ILE B N 1
ATOM 1490 C CA . ILE B 1 39 ? -8.32 -11.406 -11.953 1 97.38 39 ILE B CA 1
ATOM 1491 C C . ILE B 1 39 ? -8.797 -9.961 -12.016 1 97.38 39 ILE B C 1
ATOM 1493 O O . ILE B 1 39 ? -9.906 -9.641 -11.578 1 97.38 39 ILE B O 1
ATOM 1497 N N . HIS B 1 40 ? -7.992 -9.031 -12.547 1 98.25 40 HIS B N 1
ATOM 1498 C CA . HIS B 1 40 ? -8.344 -7.617 -12.625 1 98.25 40 HIS B CA 1
ATOM 1499 C C . HIS B 1 4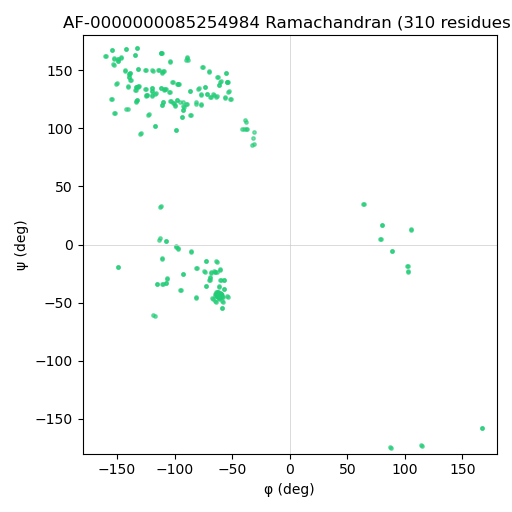0 ? -8.914 -7.266 -13.992 1 98.25 40 HIS B C 1
ATOM 1501 O O . HIS B 1 40 ? -9.383 -6.145 -14.203 1 98.25 40 HIS B O 1
ATOM 1507 N N . SER B 1 41 ? -8.961 -8.227 -14.953 1 97.12 41 SER B N 1
ATOM 1508 C CA . SER B 1 41 ? -9.336 -7.785 -16.297 1 97.12 41 SER B CA 1
ATOM 1509 C C . SER B 1 41 ? -10.07 -8.891 -17.062 1 97.12 41 SER B C 1
ATOM 1511 O O . SER B 1 41 ? -10.688 -8.625 -18.094 1 97.12 41 SER B O 1
ATOM 1513 N N . ASP B 1 42 ? -9.914 -10.086 -16.625 1 96.94 42 ASP B N 1
ATOM 1514 C CA . ASP B 1 42 ? -10.484 -11.234 -17.312 1 96.94 42 ASP B CA 1
ATOM 1515 C C . ASP B 1 42 ? -11.609 -11.859 -16.5 1 96.94 42 ASP B C 1
ATOM 1517 O O . ASP B 1 42 ? -11.383 -12.391 -15.406 1 96.94 42 ASP B O 1
ATOM 1521 N N . ALA B 1 43 ? -12.812 -11.891 -17.078 1 97.38 43 ALA B N 1
ATOM 1522 C CA . ALA B 1 43 ? -13.992 -12.359 -16.359 1 97.38 43 ALA B CA 1
ATOM 1523 C C . ALA B 1 43 ? -13.859 -13.828 -15.977 1 97.38 43 ALA B C 1
ATOM 1525 O O . ALA B 1 43 ? -14.266 -14.234 -14.891 1 97.38 43 ALA B O 1
ATOM 1526 N N . ALA B 1 44 ? -13.359 -14.586 -16.844 1 96.75 44 ALA B N 1
ATOM 1527 C CA . ALA B 1 44 ? -13.211 -16.016 -16.562 1 96.75 44 ALA B CA 1
ATOM 1528 C C . ALA B 1 44 ? -12.219 -16.25 -15.43 1 96.75 44 ALA B C 1
ATOM 1530 O O . ALA B 1 44 ? -12.461 -17.078 -14.555 1 96.75 44 ALA B O 1
ATOM 1531 N N . ALA B 1 45 ? -11.117 -15.547 -15.43 1 95.38 45 ALA B N 1
ATOM 1532 C CA . ALA B 1 45 ? -10.125 -15.656 -14.367 1 95.38 45 ALA B CA 1
ATOM 1533 C C . ALA B 1 45 ? -10.703 -15.211 -13.023 1 95.38 45 ALA B C 1
ATOM 1535 O O . ALA B 1 45 ? -10.477 -15.852 -12 1 95.38 45 ALA B O 1
ATOM 1536 N N . ALA B 1 46 ? -11.422 -14.094 -13.023 1 97.31 46 ALA B N 1
ATOM 1537 C CA . ALA B 1 46 ? -12.062 -13.594 -11.805 1 97.31 46 ALA B CA 1
ATOM 1538 C C . ALA B 1 46 ? -13.031 -14.633 -11.234 1 97.31 46 ALA B C 1
ATOM 1540 O O . ALA B 1 46 ? -13 -14.922 -10.031 1 97.31 46 ALA B O 1
ATOM 1541 N N . LYS B 1 47 ? -13.812 -15.211 -12.086 1 96.5 47 LYS B N 1
ATOM 1542 C CA . LYS B 1 47 ? -14.766 -16.219 -11.664 1 96.5 47 LYS B CA 1
ATOM 1543 C C . LYS B 1 47 ? -14.047 -17.438 -11.055 1 96.5 47 LYS B C 1
ATOM 1545 O O . LYS B 1 47 ? -14.484 -17.969 -10.031 1 96.5 47 LYS B O 1
ATOM 1550 N N . ALA B 1 48 ? -13.039 -17.797 -11.734 1 93.5 48 ALA B N 1
ATOM 1551 C CA . ALA B 1 48 ? -12.258 -18.938 -11.242 1 93.5 48 ALA B CA 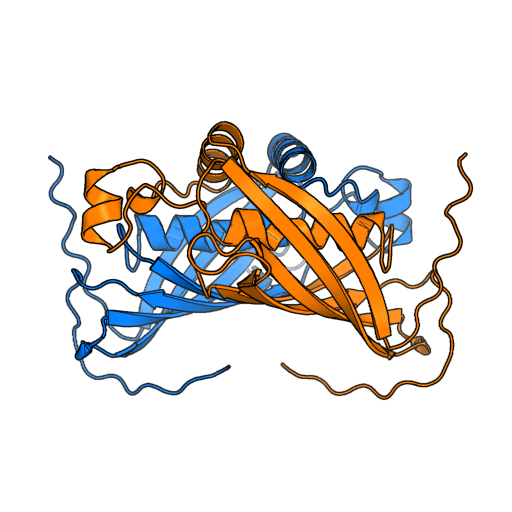1
ATOM 1552 C C . ALA B 1 48 ? -11.695 -18.641 -9.852 1 93.5 48 ALA B C 1
ATOM 1554 O O . ALA B 1 48 ? -11.539 -19.562 -9.039 1 93.5 48 ALA B O 1
ATOM 1555 N N . ALA B 1 49 ? -11.414 -17.438 -9.555 1 94.25 49 ALA B N 1
ATOM 1556 C CA . ALA B 1 49 ? -10.867 -17.031 -8.266 1 94.25 49 ALA B CA 1
ATOM 1557 C C . ALA B 1 49 ? -11.984 -16.797 -7.246 1 94.25 49 ALA B C 1
ATOM 1559 O O . ALA B 1 49 ? -11.711 -16.484 -6.086 1 94.25 49 ALA B O 1
ATOM 1560 N N . GLY B 1 50 ? -13.219 -16.875 -7.703 1 95.31 50 GLY B N 1
ATOM 1561 C CA . GLY B 1 50 ? -14.328 -16.812 -6.773 1 95.31 50 GLY B CA 1
ATOM 1562 C C . GLY B 1 50 ? -15.055 -15.477 -6.801 1 95.31 50 GLY B C 1
ATOM 1563 O O . GLY B 1 50 ? -15.852 -15.18 -5.906 1 95.31 50 GLY B O 1
ATOM 1564 N N . PHE B 1 51 ? -14.805 -14.719 -7.766 1 97.31 51 PHE B N 1
ATOM 1565 C CA . PHE B 1 51 ? -15.445 -13.406 -7.863 1 97.31 51 PHE B CA 1
ATOM 1566 C C . PHE B 1 51 ? -16.438 -13.375 -9.023 1 97.31 51 PHE B C 1
ATOM 1568 O O . PHE B 1 51 ? -16.219 -14.016 -10.055 1 97.31 51 PHE B O 1
ATOM 1575 N N . PRO B 1 52 ? -17.453 -12.625 -8.883 1 96.81 52 PRO B N 1
ATOM 1576 C CA . PRO B 1 52 ? -18.453 -12.586 -9.953 1 96.81 52 PRO B CA 1
ATOM 1577 C C . PRO B 1 52 ? -17.984 -11.805 -11.172 1 96.81 52 PRO B C 1
ATOM 1579 O O . PRO B 1 52 ? -18.531 -11.961 -12.266 1 96.81 52 PRO B O 1
ATOM 1582 N N . SER B 1 53 ? -17.078 -10.938 -11.023 1 97.44 53 SER B N 1
ATOM 1583 C CA . SER B 1 53 ? -16.469 -10.109 -12.062 1 97.44 53 SER B CA 1
ATOM 1584 C C . SER B 1 53 ? -15.062 -9.672 -11.68 1 97.44 53 SER B C 1
ATOM 1586 O O . SER B 1 53 ? -14.625 -9.891 -10.547 1 97.44 53 SER B O 1
ATOM 1588 N N . PRO B 1 54 ? -14.297 -9.133 -12.648 1 97.88 54 PRO B N 1
ATOM 1589 C CA . PRO B 1 54 ? -12.945 -8.664 -12.305 1 97.88 54 PRO B CA 1
ATOM 1590 C C . PRO B 1 54 ? -12.945 -7.672 -11.141 1 97.88 54 PRO B C 1
ATOM 1592 O O . PRO B 1 54 ? -13.836 -6.816 -11.055 1 97.88 54 PRO B O 1
ATOM 1595 N N . ILE B 1 55 ? -11.969 -7.816 -10.273 1 98.5 55 ILE B N 1
ATOM 1596 C CA . ILE B 1 55 ? -11.898 -6.973 -9.086 1 98.5 55 ILE B CA 1
ATOM 1597 C C . ILE B 1 55 ? -10.82 -5.91 -9.273 1 98.5 55 ILE B C 1
ATOM 1599 O O . ILE B 1 55 ? -9.906 -6.078 -10.086 1 98.5 55 ILE B O 1
ATOM 1603 N N . CYS B 1 56 ? -10.922 -4.812 -8.531 1 98.62 56 CYS B N 1
ATOM 1604 C CA . CYS B 1 56 ? -9.914 -3.764 -8.5 1 98.62 56 CYS B CA 1
ATOM 1605 C C . CYS B 1 56 ? -8.711 -4.195 -7.664 1 98.62 56 CYS B C 1
ATOM 1607 O O . CYS B 1 56 ? -8.836 -5.047 -6.785 1 98.62 56 CYS B O 1
ATOM 1609 N N . HIS B 1 57 ? -7.59 -3.633 -8.008 1 98.81 57 HIS B N 1
ATOM 1610 C CA . HIS B 1 57 ? -6.41 -3.881 -7.188 1 98.81 57 HIS B CA 1
ATOM 1611 C C . HIS B 1 57 ? -6.594 -3.334 -5.773 1 98.81 57 HIS B C 1
ATOM 1613 O O . HIS B 1 57 ? -6.883 -2.148 -5.598 1 98.81 57 HIS B O 1
ATOM 1619 N N . GLY B 1 58 ? -6.375 -4.156 -4.758 1 98.81 58 GLY B N 1
ATOM 1620 C CA . GLY B 1 58 ? -6.41 -3.674 -3.387 1 98.81 58 GLY B CA 1
ATOM 1621 C C . GLY B 1 58 ? -5.438 -2.539 -3.125 1 98.81 58 GLY B C 1
ATOM 1622 O O . GLY B 1 58 ? -5.758 -1.589 -2.41 1 98.81 58 GLY B O 1
ATOM 1623 N N . MET B 1 59 ? -4.305 -2.621 -3.695 1 98.88 59 MET B N 1
ATOM 1624 C CA . MET B 1 59 ? -3.26 -1.622 -3.492 1 98.88 59 MET B CA 1
ATOM 1625 C C . MET B 1 59 ? -3.645 -0.294 -4.137 1 98.88 59 MET B C 1
ATOM 1627 O O . MET B 1 59 ? -3.238 0.77 -3.666 1 98.88 59 MET B O 1
ATOM 1631 N N . LEU B 1 60 ? -4.43 -0.308 -5.25 1 98.88 60 LEU B N 1
ATOM 1632 C CA . LEU B 1 60 ? -4.984 0.93 -5.785 1 98.88 60 LEU B CA 1
ATOM 1633 C C . LEU B 1 60 ? -5.859 1.625 -4.75 1 98.88 60 LEU B C 1
ATOM 1635 O O . LEU B 1 60 ? -5.621 2.785 -4.406 1 98.88 60 LEU B O 1
ATOM 1639 N N . ALA B 1 61 ? -6.836 0.895 -4.242 1 98.94 61 ALA B N 1
ATOM 1640 C CA . ALA B 1 61 ? -7.723 1.472 -3.236 1 98.94 61 ALA B CA 1
ATOM 1641 C C . ALA B 1 61 ? -6.949 1.861 -1.979 1 98.94 61 ALA B C 1
ATOM 1643 O O . ALA B 1 61 ? -7.156 2.945 -1.427 1 98.94 61 ALA B O 1
ATOM 1644 N N . GLY B 1 62 ? -6.055 0.974 -1.504 1 98.88 62 GLY B N 1
ATOM 1645 C CA . GLY B 1 62 ? -5.25 1.266 -0.328 1 98.88 62 GLY B CA 1
ATOM 1646 C C . GLY B 1 62 ? -4.43 2.533 -0.466 1 98.88 62 GLY B C 1
ATOM 1647 O O . GLY B 1 62 ? -4.152 3.213 0.526 1 98.88 62 GLY B O 1
ATOM 1648 N N . SER B 1 63 ? -4.035 2.855 -1.66 1 98.88 63 SER B N 1
ATOM 1649 C CA . SER B 1 63 ? -3.203 4.031 -1.91 1 98.88 63 SER B CA 1
ATOM 1650 C C . SER B 1 63 ? -4.004 5.316 -1.748 1 98.88 63 SER B C 1
ATOM 1652 O O . SER B 1 63 ? -3.43 6.406 -1.652 1 98.88 63 SER B O 1
ATOM 1654 N N . LEU B 1 64 ? -5.316 5.242 -1.711 1 98.88 64 LEU B N 1
ATOM 1655 C CA . LEU B 1 64 ? -6.16 6.41 -1.501 1 98.88 64 LEU B CA 1
ATOM 1656 C C . LEU B 1 64 ? -5.949 6.992 -0.108 1 98.88 64 LEU B C 1
ATOM 1658 O O . LEU B 1 64 ? -6.191 8.18 0.117 1 98.88 64 LEU B O 1
ATOM 1662 N N . PHE B 1 65 ? -5.449 6.168 0.867 1 98.94 65 PHE B N 1
ATOM 1663 C CA . PHE B 1 65 ? -5.16 6.668 2.207 1 98.94 65 PHE B CA 1
ATOM 1664 C C . PHE B 1 65 ? -4.109 7.77 2.156 1 98.94 65 PHE B C 1
ATOM 1666 O O . PHE B 1 65 ? -4.219 8.773 2.863 1 98.94 65 PHE B O 1
ATOM 1673 N N . SER B 1 66 ? -3.096 7.543 1.311 1 98.19 66 SER B N 1
ATOM 1674 C CA . SER B 1 66 ? -2.041 8.547 1.204 1 98.19 66 SER B CA 1
ATOM 1675 C C . SER B 1 66 ? -2.604 9.898 0.77 1 98.19 66 SER B C 1
ATOM 1677 O O . SER B 1 66 ? -2.229 10.938 1.315 1 98.19 66 SER B O 1
ATOM 1679 N N . GLY B 1 67 ? -3.508 9.867 -0.212 1 97.56 67 GLY B N 1
ATOM 1680 C CA . GLY B 1 67 ? -4.141 11.094 -0.665 1 97.56 67 GLY B CA 1
ATOM 1681 C C . GLY B 1 67 ? -4.941 11.789 0.422 1 97.56 67 GLY B C 1
ATOM 1682 O O . GLY B 1 67 ? -4.848 13.008 0.584 1 97.56 67 GLY B O 1
ATOM 1683 N N . LEU B 1 68 ? -5.738 11.016 1.131 1 98 68 LEU B N 1
ATOM 1684 C CA . LEU B 1 68 ? -6.551 11.562 2.213 1 98 68 LEU B CA 1
ATOM 1685 C C . LEU B 1 68 ? -5.668 12.195 3.285 1 98 68 LEU B C 1
ATOM 1687 O O . LEU B 1 68 ? -5.938 13.312 3.738 1 98 68 LEU B O 1
ATOM 1691 N N . MET B 1 69 ? -4.641 11.523 3.643 1 96.5 69 MET B N 1
ATOM 1692 C CA . MET B 1 69 ? -3.783 11.984 4.734 1 96.5 69 MET B CA 1
ATOM 1693 C C . MET B 1 69 ? -2.955 13.188 4.309 1 96.5 69 MET B C 1
ATOM 1695 O O . MET B 1 69 ? -2.729 14.102 5.102 1 96.5 69 MET B O 1
ATOM 1699 N N . ALA B 1 70 ? -2.537 13.211 3.08 1 94.06 70 ALA B N 1
ATOM 1700 C CA . ALA B 1 70 ? -1.739 14.312 2.543 1 94.06 70 ALA B CA 1
ATOM 1701 C C . ALA B 1 70 ? -2.57 15.586 2.424 1 94.06 70 ALA B C 1
ATOM 1703 O O . ALA B 1 70 ? -2.031 16.688 2.482 1 94.06 70 ALA B O 1
ATOM 1704 N N . THR B 1 71 ? -3.869 15.438 2.234 1 92.62 71 THR B N 1
ATOM 1705 C CA . THR B 1 71 ? -4.68 16.609 1.91 1 92.62 71 THR B CA 1
ATOM 1706 C C . THR B 1 71 ? -5.539 17.016 3.102 1 92.62 71 THR B C 1
ATOM 1708 O O . THR B 1 71 ? -5.859 18.188 3.27 1 92.62 71 THR B O 1
ATOM 1711 N N . GLU B 1 72 ? -5.918 16.078 3.941 1 94.44 72 GLU B N 1
ATOM 1712 C CA . GLU B 1 72 ? -6.922 16.375 4.957 1 94.44 72 GLU B CA 1
ATOM 1713 C C . GLU B 1 72 ? -6.348 16.219 6.363 1 94.44 72 GLU B C 1
ATOM 1715 O O . GLU B 1 72 ? -6.273 17.188 7.125 1 94.44 72 GLU B O 1
ATOM 1720 N N . LEU B 1 73 ? -5.918 15.109 6.762 1 95.31 73 LEU B N 1
ATOM 1721 C CA . LEU B 1 73 ? -5.445 14.773 8.102 1 95.31 73 LEU B CA 1
ATOM 1722 C C . LEU B 1 73 ? -4.418 13.648 8.047 1 95.31 73 LEU B C 1
ATOM 1724 O O . LEU B 1 73 ? -4.738 12.531 7.633 1 95.31 73 LEU B O 1
ATOM 1728 N N . PRO B 1 74 ? -3.166 14.008 8.406 1 96 74 PRO B N 1
ATOM 1729 C CA . PRO B 1 74 ? -2.67 15.18 9.125 1 96 74 PRO B CA 1
ATOM 1730 C C . PRO B 1 74 ? -2.52 16.406 8.219 1 96 74 PRO B C 1
ATOM 1732 O O . PRO B 1 74 ? -2.469 17.531 8.711 1 96 74 PRO B O 1
ATOM 1735 N N . GLY B 1 75 ? -2.445 16.109 6.867 1 95.44 75 GLY B N 1
ATOM 1736 C CA . GLY B 1 75 ? -2.373 17.234 5.957 1 95.44 75 GLY B CA 1
ATOM 1737 C C . GLY B 1 75 ? -1.057 17.312 5.207 1 95.44 75 GLY B C 1
ATOM 1738 O O . GLY B 1 75 ? -0.243 16.391 5.273 1 95.44 75 GLY B O 1
ATOM 1739 N N . PRO B 1 76 ? -0.842 18.406 4.445 1 93.5 76 PRO B N 1
ATOM 1740 C CA . PRO B 1 76 ? 0.35 18.562 3.607 1 93.5 76 PRO B CA 1
ATOM 1741 C C . PRO B 1 76 ? 1.649 18.406 4.395 1 93.5 76 PRO B C 1
ATOM 1743 O O . PRO B 1 76 ? 1.696 18.75 5.582 1 93.5 76 PRO B O 1
ATOM 1746 N N . ASN B 1 77 ? 2.676 17.859 3.695 1 93 77 ASN B N 1
ATOM 1747 C CA . ASN B 1 77 ? 4.027 17.688 4.211 1 93 77 ASN B CA 1
ATOM 1748 C C . ASN B 1 77 ? 4.121 16.469 5.129 1 93 77 ASN B C 1
ATOM 1750 O O . ASN B 1 77 ? 5.125 16.281 5.816 1 93 77 ASN B O 1
ATOM 1754 N N . THR B 1 78 ? 3.039 15.75 5.211 1 96.38 78 THR B N 1
ATOM 1755 C CA . THR B 1 78 ? 3.113 14.484 5.938 1 96.38 78 THR B CA 1
ATOM 1756 C C . THR B 1 78 ? 4.016 13.492 5.211 1 96.38 78 THR B C 1
ATOM 1758 O O . THR B 1 78 ? 3.852 13.266 4.012 1 96.38 78 THR B O 1
ATOM 1761 N N . VAL B 1 79 ? 4.938 12.922 5.934 1 97.62 79 VAL B N 1
ATOM 1762 C CA . VAL B 1 79 ? 5.82 11.883 5.414 1 97.62 79 VAL B CA 1
ATOM 1763 C C . VAL B 1 79 ? 5.316 10.508 5.859 1 97.62 79 VAL B C 1
ATOM 1765 O O . VAL B 1 79 ? 5.176 10.25 7.055 1 97.62 79 VAL B O 1
ATOM 1768 N N . TYR B 1 80 ? 5.008 9.711 4.895 1 98.12 80 TYR B N 1
ATOM 1769 C CA . TYR B 1 80 ? 4.527 8.367 5.164 1 98.12 80 TYR B CA 1
ATOM 1770 C C . TYR B 1 80 ? 5.656 7.473 5.676 1 98.12 80 TYR B C 1
ATOM 1772 O O . TYR B 1 80 ? 6.719 7.395 5.055 1 98.12 80 TYR B O 1
ATOM 1780 N N . LEU B 1 81 ? 5.438 6.762 6.805 1 98.06 81 LEU B N 1
ATOM 1781 C CA . LEU B 1 81 ? 6.5 5.941 7.379 1 98.06 81 LEU B CA 1
ATOM 1782 C C . LEU B 1 81 ? 6.133 4.465 7.332 1 98.06 81 LEU B C 1
ATOM 1784 O O . LEU B 1 81 ? 7.008 3.604 7.219 1 98.06 81 LEU B O 1
ATOM 1788 N N . SER B 1 82 ? 4.871 4.148 7.473 1 98.62 82 SER B N 1
ATOM 1789 C CA . SER B 1 82 ? 4.43 2.762 7.363 1 98.62 82 SER B CA 1
ATOM 1790 C C . SER B 1 82 ? 2.938 2.676 7.074 1 98.62 82 SER B C 1
ATOM 1792 O O . SER B 1 82 ? 2.197 3.635 7.309 1 98.62 82 SER B O 1
ATOM 1794 N N . GLN B 1 83 ? 2.49 1.546 6.602 1 98.56 83 GLN B N 1
ATOM 1795 C CA . GLN B 1 83 ? 1.094 1.226 6.332 1 98.56 83 GLN B CA 1
ATOM 1796 C C . GLN B 1 83 ? 0.852 -0.28 6.395 1 98.56 83 GLN B C 1
ATOM 1798 O O . GLN B 1 83 ? 1.574 -1.058 5.77 1 98.56 83 GLN B O 1
ATOM 1803 N N . THR B 1 84 ? -0.096 -0.69 7.207 1 98.56 84 THR B N 1
ATOM 1804 C CA . THR B 1 84 ? -0.604 -2.055 7.133 1 98.56 84 THR B CA 1
ATOM 1805 C C . THR B 1 84 ? -1.939 -2.098 6.398 1 98.56 84 THR B C 1
ATOM 1807 O O . THR B 1 84 ? -2.766 -1.195 6.547 1 98.56 84 THR B O 1
ATOM 1810 N N . LEU B 1 85 ? -2.084 -3.062 5.617 1 98.69 85 LEU B N 1
ATOM 1811 C CA . LEU B 1 85 ? -3.311 -3.244 4.848 1 98.69 85 LEU B CA 1
ATOM 1812 C C . LEU B 1 85 ? -3.811 -4.68 4.953 1 98.69 85 LEU B C 1
ATOM 1814 O O . LEU B 1 85 ? -3.064 -5.625 4.676 1 98.69 85 LEU B O 1
ATOM 1818 N N . ARG B 1 86 ? -4.992 -4.863 5.355 1 98.75 86 ARG B N 1
ATOM 1819 C CA . ARG B 1 86 ? -5.742 -6.105 5.195 1 98.75 86 ARG B CA 1
ATOM 1820 C C . ARG B 1 86 ? -6.875 -5.934 4.188 1 98.75 86 ARG B C 1
ATOM 1822 O O . ARG B 1 86 ? -7.703 -5.031 4.328 1 98.75 86 ARG B O 1
ATOM 1829 N N . PHE B 1 87 ? -6.855 -6.734 3.184 1 98.81 87 PHE B N 1
ATOM 1830 C CA . PHE B 1 87 ? -7.871 -6.699 2.139 1 98.81 87 PHE B CA 1
ATOM 1831 C C . PHE B 1 87 ? -8.984 -7.695 2.436 1 98.81 87 PHE B C 1
ATOM 1833 O O . PHE B 1 87 ? -8.828 -8.898 2.215 1 98.81 87 PHE B O 1
ATOM 1840 N N . LEU B 1 88 ? -10.164 -7.203 2.773 1 98.75 88 LEU B N 1
ATOM 1841 C CA . LEU B 1 88 ? -11.156 -8.031 3.449 1 98.75 88 LEU B CA 1
ATOM 1842 C C . LEU B 1 88 ? -12.297 -8.383 2.504 1 98.75 88 LEU B C 1
ATOM 1844 O O . LEU B 1 88 ? -12.969 -9.406 2.686 1 98.75 88 LEU B O 1
ATOM 1848 N N . ALA B 1 89 ? -12.625 -7.516 1.62 1 98.62 89 ALA B N 1
ATOM 1849 C CA . ALA B 1 89 ? -13.695 -7.727 0.653 1 98.62 89 ALA B CA 1
ATOM 1850 C C . ALA B 1 89 ? -13.336 -7.129 -0.705 1 98.62 89 ALA B C 1
ATOM 1852 O O . ALA B 1 89 ? -12.625 -6.129 -0.78 1 98.62 89 ALA B O 1
ATOM 1853 N N . PRO B 1 90 ? -13.852 -7.734 -1.769 1 98.5 90 PRO B N 1
ATOM 1854 C CA . PRO B 1 90 ? -13.492 -7.246 -3.102 1 98.5 90 PRO B CA 1
ATOM 1855 C C . PRO B 1 90 ? -14.094 -5.879 -3.414 1 98.5 90 PRO B C 1
ATOM 1857 O O . PRO B 1 90 ? -15.172 -5.547 -2.906 1 98.5 90 PRO B O 1
ATOM 1860 N N . ILE B 1 91 ? -13.414 -5.121 -4.188 1 98.75 91 ILE B N 1
ATOM 1861 C CA . ILE B 1 91 ? -13.867 -3.863 -4.773 1 98.75 91 ILE B CA 1
ATOM 1862 C C . ILE B 1 91 ? -14.031 -4.023 -6.281 1 98.75 91 ILE B C 1
ATOM 1864 O O . ILE B 1 91 ? -13.188 -4.637 -6.941 1 98.75 91 ILE B O 1
ATOM 1868 N N . PHE B 1 92 ? -15.094 -3.553 -6.816 1 98.25 92 PHE B N 1
ATOM 1869 C CA . PHE B 1 92 ? -15.367 -3.645 -8.25 1 98.25 92 PHE B CA 1
ATOM 1870 C C . PHE B 1 92 ? -15.367 -2.264 -8.891 1 98.25 92 PHE B C 1
ATOM 1872 O O . PHE B 1 92 ? -15.609 -1.26 -8.211 1 98.25 92 PHE B O 1
ATOM 1879 N N . ALA B 1 93 ? -14.977 -2.258 -10.211 1 97.88 93 ALA B N 1
ATOM 1880 C CA . ALA B 1 93 ? -15.125 -0.994 -10.93 1 97.88 93 ALA B CA 1
ATOM 1881 C C . ALA B 1 93 ? -16.547 -0.448 -10.805 1 97.88 93 ALA B C 1
ATOM 1883 O O . ALA B 1 93 ? -17.516 -1.189 -10.961 1 97.88 93 ALA B O 1
ATOM 1884 N N . GLY B 1 94 ? -16.594 0.82 -10.469 1 97.5 94 GLY B N 1
ATOM 1885 C CA . GLY B 1 94 ? -17.891 1.455 -10.281 1 97.5 94 GLY B CA 1
ATOM 1886 C C . GLY B 1 94 ? -18.281 1.621 -8.82 1 97.5 94 GLY B C 1
ATOM 1887 O O . GLY B 1 94 ? -19.188 2.393 -8.5 1 97.5 94 GLY B O 1
ATOM 1888 N N . ASP B 1 95 ? -17.625 0.87 -7.941 1 97.88 95 ASP B N 1
ATOM 1889 C CA . ASP B 1 95 ? -17.922 1.001 -6.516 1 97.88 95 ASP B CA 1
ATOM 1890 C C . ASP B 1 95 ? -17.625 2.416 -6.023 1 97.88 95 ASP B C 1
ATOM 1892 O O . ASP B 1 95 ? -16.641 3.025 -6.422 1 97.88 95 ASP B O 1
ATOM 1896 N N . GLU B 1 96 ? -18.469 2.963 -5.246 1 98.38 96 GLU B N 1
ATOM 1897 C CA . GLU B 1 96 ? -18.188 4.16 -4.457 1 98.38 96 GLU B CA 1
ATOM 1898 C C . GLU B 1 96 ? -17.609 3.801 -3.088 1 98.38 96 GLU B C 1
ATOM 1900 O O . GLU B 1 96 ? -18.25 3.092 -2.307 1 98.38 96 GLU B O 1
ATOM 1905 N N . LEU B 1 97 ? -16.453 4.281 -2.828 1 98.88 97 LEU B N 1
ATOM 1906 C CA . LEU B 1 97 ? -15.727 3.928 -1.615 1 98.88 97 LEU B CA 1
ATOM 1907 C C . LEU B 1 97 ? -15.703 5.094 -0.636 1 98.88 97 LEU B C 1
ATOM 1909 O O . LEU B 1 97 ? -15.492 6.242 -1.036 1 98.88 97 LEU B O 1
ATOM 1913 N N . GLU B 1 98 ? -15.977 4.809 0.596 1 98.88 98 GLU B N 1
ATOM 1914 C CA . GLU B 1 98 ? -15.672 5.75 1.669 1 98.88 98 GLU B CA 1
ATOM 1915 C C . GLU B 1 98 ? -14.297 5.473 2.27 1 98.88 98 GLU B C 1
ATOM 1917 O O . GLU B 1 98 ? -14.062 4.41 2.846 1 98.88 98 GLU B O 1
ATOM 1922 N N . VAL B 1 99 ? -13.398 6.418 2.123 1 98.94 99 VAL B N 1
ATOM 1923 C CA . VAL B 1 99 ? -12.039 6.34 2.648 1 98.94 99 VAL B CA 1
ATOM 1924 C C . VAL B 1 99 ? -11.953 7.09 3.977 1 98.94 99 VAL B C 1
ATOM 1926 O O . VAL B 1 99 ? -12.281 8.273 4.051 1 98.94 99 VAL B O 1
ATOM 1929 N N . ILE B 1 100 ? -11.5 6.41 5.008 1 98.94 100 ILE B N 1
ATOM 1930 C CA . ILE B 1 100 ? -11.555 6.984 6.352 1 98.94 100 ILE B CA 1
ATOM 1931 C C . ILE B 1 100 ? -10.203 6.832 7.039 1 98.94 100 ILE B C 1
ATOM 1933 O O . ILE B 1 100 ? -9.57 5.773 6.957 1 98.94 100 ILE B O 1
ATOM 1937 N N . ALA B 1 101 ? -9.75 7.82 7.684 1 98.81 101 ALA B N 1
ATOM 1938 C CA . ALA B 1 101 ? -8.57 7.793 8.547 1 98.81 101 ALA B CA 1
ATOM 1939 C C . ALA B 1 101 ? -8.859 8.477 9.883 1 98.81 101 ALA B C 1
ATOM 1941 O O . ALA B 1 101 ? -9.461 9.555 9.914 1 98.81 101 ALA B O 1
ATOM 1942 N N . LYS B 1 102 ? -8.43 7.863 10.938 1 98.75 102 LYS B N 1
ATOM 1943 C CA . LYS B 1 102 ? -8.672 8.375 12.281 1 98.75 102 LYS B CA 1
ATOM 1944 C C . LYS B 1 102 ? -7.402 8.328 13.125 1 98.75 102 LYS B C 1
ATOM 1946 O O . LYS B 1 102 ? -6.738 7.289 13.203 1 98.75 102 LYS B O 1
ATOM 1951 N N . VAL B 1 103 ? -7.086 9.406 13.828 1 98.62 103 VAL B N 1
ATOM 1952 C CA . VAL B 1 103 ? -5.898 9.477 14.672 1 98.62 103 VAL B CA 1
ATOM 1953 C C . VAL B 1 103 ? -6.07 8.562 15.883 1 98.62 103 VAL B C 1
ATOM 1955 O O . VAL B 1 103 ? -7.043 8.68 16.625 1 98.62 103 VAL B O 1
ATOM 1958 N N . THR B 1 104 ? -5.098 7.684 16.094 1 98.56 104 THR B N 1
ATOM 1959 C CA . THR B 1 104 ? -5.18 6.781 17.25 1 98.56 104 THR B CA 1
ATOM 1960 C C . THR B 1 104 ? -4.133 7.145 18.297 1 98.56 104 THR B C 1
ATOM 1962 O O . THR B 1 104 ? -4.34 6.91 19.484 1 98.56 104 THR B O 1
ATOM 1965 N N . GLN B 1 105 ? -3.002 7.609 17.844 1 98.38 105 GLN B N 1
ATOM 1966 C CA . GLN B 1 105 ? -1.903 8.016 18.703 1 98.38 105 GLN B CA 1
ATOM 1967 C C . GLN B 1 105 ? -1.033 9.078 18.031 1 98.38 105 GLN B C 1
ATOM 1969 O O . GLN B 1 105 ? -1.091 9.25 16.812 1 98.38 105 GLN B O 1
ATOM 1974 N N . PHE B 1 106 ? -0.306 9.773 18.891 1 97.94 106 PHE B N 1
ATOM 1975 C CA . PHE B 1 106 ? 0.719 10.656 18.344 1 97.94 106 PHE B CA 1
ATOM 1976 C C . PHE B 1 106 ? 1.851 10.859 19.344 1 97.94 106 PHE B C 1
ATOM 1978 O O . PHE B 1 106 ? 1.682 10.617 20.531 1 97.94 106 PHE B O 1
ATOM 1985 N N . ARG B 1 107 ? 2.955 11.164 18.844 1 97.31 107 ARG B N 1
ATOM 1986 C CA . ARG B 1 107 ? 4.113 11.625 19.609 1 97.31 107 ARG B CA 1
ATOM 1987 C C . ARG B 1 107 ? 4.5 13.047 19.219 1 97.31 107 ARG B C 1
ATOM 1989 O O . ARG B 1 107 ? 5.23 13.25 18.234 1 97.31 107 ARG B O 1
ATOM 1996 N N . ARG B 1 108 ? 4.129 13.969 20.031 1 94.81 108 ARG B N 1
ATOM 1997 C CA . ARG B 1 108 ? 4.18 15.398 19.734 1 94.81 108 ARG B CA 1
ATOM 1998 C C . ARG B 1 108 ? 5.602 15.836 19.391 1 94.81 10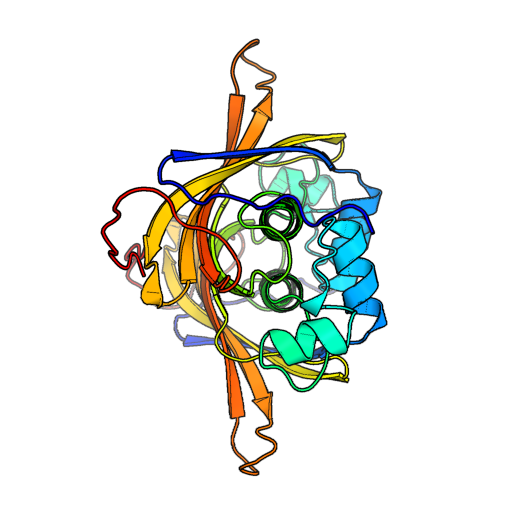8 ARG B C 1
ATOM 2000 O O . ARG B 1 108 ? 5.82 16.516 18.391 1 94.81 108 ARG B O 1
ATOM 2007 N N . ASN B 1 109 ? 6.586 15.477 20.203 1 94.56 109 ASN B N 1
ATOM 2008 C CA . ASN B 1 109 ? 7.949 15.984 20.094 1 94.56 109 ASN B CA 1
ATOM 2009 C C . ASN B 1 109 ? 8.602 15.57 18.766 1 94.56 109 ASN B C 1
ATOM 2011 O O . ASN B 1 109 ? 9.492 16.266 18.266 1 94.56 109 ASN B O 1
ATOM 2015 N N . THR B 1 110 ? 8.07 14.461 18.203 1 95.38 110 THR B N 1
ATOM 2016 C CA . THR B 1 110 ? 8.703 13.969 16.984 1 95.38 110 THR B CA 1
ATOM 2017 C C . THR B 1 110 ? 7.781 14.164 15.789 1 95.38 110 THR B C 1
ATOM 2019 O O . THR B 1 110 ? 8.188 13.945 14.641 1 95.38 110 THR B O 1
ATOM 2022 N N . GLY B 1 111 ? 6.57 14.477 16.031 1 95.94 111 GLY B N 1
ATOM 2023 C CA . GLY B 1 111 ? 5.613 14.695 14.961 1 95.94 111 GLY B CA 1
ATOM 2024 C C . GLY B 1 111 ? 5.047 13.406 14.398 1 95.94 111 GLY B C 1
ATOM 2025 O O . GLY B 1 111 ? 4.508 13.391 13.289 1 95.94 111 GLY B O 1
ATOM 2026 N N . LEU B 1 112 ? 5.227 12.312 15.188 1 97.88 112 LEU B N 1
ATOM 2027 C CA . LEU B 1 112 ? 4.699 11.031 14.734 1 97.88 112 LEU B CA 1
ATOM 2028 C C . LEU B 1 112 ? 3.197 10.945 14.984 1 97.88 112 LEU B C 1
ATOM 2030 O O . LEU B 1 112 ? 2.715 11.352 16.047 1 97.88 112 LEU B O 1
ATOM 2034 N N . ILE B 1 113 ? 2.482 10.477 13.977 1 97.88 113 ILE B N 1
ATOM 2035 C CA . ILE B 1 113 ? 1.031 10.352 14.031 1 97.88 113 ILE B CA 1
ATOM 2036 C C . ILE B 1 113 ? 0.609 8.984 13.5 1 97.88 113 ILE B C 1
ATOM 2038 O O . ILE B 1 113 ? 0.953 8.609 12.375 1 97.88 113 ILE B O 1
ATOM 2042 N N . GLU B 1 114 ? -0.1 8.219 14.305 1 98.5 114 GLU B N 1
ATOM 2043 C CA . GLU B 1 114 ? -0.71 6.969 13.852 1 98.5 114 GLU B CA 1
ATOM 2044 C C . GLU B 1 114 ? -2.178 7.176 13.492 1 98.5 114 GLU B C 1
ATOM 2046 O O . GLU B 1 114 ? -2.908 7.867 14.203 1 98.5 114 GLU B O 1
ATOM 2051 N N . MET B 1 115 ? -2.57 6.59 12.43 1 98.44 115 MET B N 1
ATOM 2052 C CA . MET B 1 115 ? -3.959 6.621 11.984 1 98.44 115 MET B CA 1
ATOM 2053 C C . MET B 1 115 ? -4.492 5.211 11.766 1 98.44 115 MET B C 1
ATOM 2055 O O . MET B 1 115 ? -3.803 4.359 11.203 1 98.44 115 MET B O 1
ATOM 2059 N N . SER B 1 116 ? -5.719 4.945 12.281 1 98.75 116 SER B N 1
ATOM 2060 C CA . SER B 1 116 ? -6.477 3.822 11.742 1 98.75 116 SER B CA 1
ATOM 2061 C C . SER B 1 116 ? -7.027 4.148 10.359 1 98.75 116 SER B C 1
ATOM 2063 O O . SER B 1 116 ? -7.527 5.254 10.125 1 98.75 116 SER B O 1
ATOM 2065 N N . THR B 1 117 ? -6.926 3.285 9.445 1 98.88 117 THR B N 1
ATOM 2066 C CA . THR B 1 117 ? -7.336 3.508 8.062 1 98.88 117 THR B CA 1
ATOM 2067 C C . THR B 1 117 ? -8.344 2.451 7.613 1 98.88 117 THR B C 1
ATOM 2069 O O . THR B 1 117 ? -8.102 1.252 7.766 1 98.88 117 THR B O 1
ATOM 2072 N N . ILE B 1 118 ? -9.453 2.922 7.059 1 98.94 118 ILE B N 1
ATOM 2073 C CA . ILE B 1 118 ? -10.539 2.023 6.688 1 98.94 118 ILE B CA 1
ATOM 2074 C C . ILE B 1 118 ? -11.141 2.459 5.352 1 98.94 118 ILE B C 1
ATOM 2076 O O . ILE B 1 118 ? -11.336 3.652 5.113 1 98.94 118 ILE B O 1
ATOM 2080 N N . ILE B 1 119 ? -11.375 1.513 4.5 1 98.94 119 ILE B N 1
ATOM 2081 C CA . ILE B 1 119 ? -12.203 1.743 3.318 1 98.94 119 ILE B CA 1
ATOM 2082 C C . ILE B 1 119 ? -13.453 0.873 3.385 1 98.94 119 ILE B C 1
ATOM 2084 O O . ILE B 1 119 ? -13.367 -0.335 3.621 1 98.94 119 ILE B O 1
ATOM 2088 N N . GLN B 1 120 ? -14.547 1.501 3.18 1 98.94 120 GLN B N 1
ATOM 2089 C CA . GLN B 1 120 ? -15.812 0.774 3.207 1 98.94 120 GLN B CA 1
ATOM 2090 C C . GLN B 1 120 ? -16.703 1.166 2.027 1 98.94 120 GLN B C 1
ATOM 2092 O O . GLN B 1 120 ? -16.438 2.164 1.354 1 98.94 120 GLN B O 1
ATOM 2097 N N . LYS B 1 121 ? -17.672 0.383 1.75 1 98.62 121 LYS B N 1
ATOM 2098 C CA . LYS B 1 121 ? -18.688 0.648 0.737 1 98.62 121 LYS B CA 1
ATOM 2099 C C . LYS B 1 121 ? -20.062 0.171 1.2 1 98.62 121 LYS B C 1
ATOM 2101 O O . LYS B 1 121 ? -20.172 -0.521 2.215 1 98.62 121 LYS B O 1
ATOM 2106 N N . ALA B 1 122 ? -21.062 0.604 0.44 1 97.38 122 ALA B N 1
ATOM 2107 C CA . ALA B 1 122 ? -22.422 0.163 0.751 1 97.38 122 ALA B CA 1
ATOM 2108 C C . ALA B 1 122 ? -22.562 -1.35 0.6 1 97.38 122 ALA B C 1
ATOM 2110 O O . ALA B 1 122 ? -21.938 -1.95 -0.276 1 97.38 122 ALA B O 1
ATOM 2111 N N . ASN B 1 123 ? -23.344 -1.912 1.451 1 96 123 ASN B N 1
ATOM 2112 C CA . ASN B 1 123 ? -23.672 -3.332 1.366 1 96 123 ASN B CA 1
ATOM 2113 C C . ASN B 1 123 ? -24.859 -3.576 0.441 1 96 123 ASN B C 1
ATOM 2115 O O . ASN B 1 123 ? -25.984 -3.215 0.768 1 96 123 ASN B O 1
ATOM 2119 N N . PRO B 1 124 ? -24.562 -4.195 -0.644 1 90.62 124 PRO B N 1
ATOM 2120 C CA . PRO B 1 124 ? -25.672 -4.367 -1.59 1 90.62 124 PRO B CA 1
ATOM 2121 C C . PRO B 1 124 ? -26.75 -5.324 -1.076 1 90.62 124 PRO B C 1
ATOM 2123 O O . PRO B 1 124 ? -27.906 -5.254 -1.506 1 90.62 124 PRO B O 1
ATOM 2126 N N . THR B 1 125 ? -26.453 -6.215 -0.213 1 93 125 THR B N 1
ATOM 2127 C CA . THR B 1 125 ? -27.391 -7.242 0.235 1 93 125 THR B CA 1
ATOM 2128 C C . THR B 1 125 ? -28.141 -6.781 1.479 1 93 125 THR B C 1
ATOM 2130 O O . THR B 1 125 ? -29.172 -7.359 1.833 1 93 125 THR B O 1
ATOM 2133 N N . ASN B 1 126 ? -27.594 -5.871 2.277 1 93.06 126 ASN B N 1
ATOM 2134 C CA . ASN B 1 126 ? -28.219 -5.34 3.484 1 93.06 126 ASN B CA 1
ATOM 2135 C C . ASN B 1 126 ? -28.203 -3.814 3.504 1 93.06 126 ASN B C 1
ATOM 2137 O O . ASN B 1 126 ? -27.266 -3.211 4.039 1 93.06 126 ASN B O 1
ATOM 2141 N N . LEU B 1 127 ? -29.297 -3.252 3.068 1 91.31 127 LEU B N 1
ATOM 2142 C CA . LEU B 1 127 ? -29.359 -1.805 2.891 1 91.31 127 LEU B CA 1
ATOM 2143 C C . LEU B 1 127 ? -29.125 -1.085 4.215 1 91.31 127 LEU B C 1
ATOM 2145 O O . LEU B 1 127 ? -29.641 -1.501 5.254 1 91.31 127 LEU B O 1
ATOM 2149 N N . GLY B 1 128 ? -28.375 0.011 4.137 1 93.19 128 GLY B N 1
ATOM 2150 C CA . GLY B 1 128 ? -28.109 0.81 5.324 1 93.19 128 GLY B CA 1
ATOM 2151 C C . GLY B 1 128 ? -26.875 0.364 6.082 1 93.19 128 GLY B C 1
ATOM 2152 O O . GLY B 1 128 ? -26.484 0.987 7.074 1 93.19 128 GLY B O 1
ATOM 2153 N N . THR B 1 129 ? -26.328 -0.746 5.594 1 96.75 129 THR B N 1
ATOM 2154 C CA . THR B 1 129 ? -25.109 -1.222 6.238 1 96.75 129 THR B CA 1
ATOM 2155 C C . THR B 1 129 ? -23.906 -1.072 5.305 1 96.75 129 THR B C 1
ATOM 2157 O O . THR B 1 129 ? -24.078 -0.745 4.125 1 96.75 129 THR B O 1
ATOM 2160 N N . LYS B 1 130 ? -22.688 -1.186 5.898 1 98.06 130 LYS B N 1
ATOM 2161 C CA . LYS B 1 130 ? -21.453 -1.037 5.117 1 98.06 130 LYS B CA 1
ATOM 2162 C C . LYS B 1 130 ? -20.625 -2.314 5.156 1 98.06 130 LYS B C 1
ATOM 2164 O O . LYS B 1 130 ? -20.75 -3.119 6.082 1 98.06 130 LYS B O 1
ATOM 2169 N N . ILE B 1 131 ? -19.938 -2.527 4.125 1 98.5 131 ILE B N 1
ATOM 2170 C CA . ILE B 1 131 ? -18.922 -3.574 4.039 1 98.5 131 ILE B CA 1
ATOM 2171 C C . ILE B 1 131 ? -17.531 -2.955 4.148 1 98.5 131 ILE B C 1
ATOM 2173 O O . ILE B 1 131 ? -17.203 -2.008 3.43 1 98.5 131 ILE B O 1
ATOM 2177 N N . THR B 1 132 ? -16.719 -3.426 5.156 1 98.88 132 THR B N 1
ATOM 2178 C CA . THR B 1 132 ? -15.32 -3.008 5.207 1 98.88 132 THR B CA 1
ATOM 2179 C C . THR B 1 132 ? -14.492 -3.758 4.172 1 98.88 132 THR B C 1
ATOM 2181 O O . THR B 1 132 ? -14.43 -4.988 4.195 1 98.88 132 THR B O 1
ATOM 2184 N N . CYS B 1 133 ? -13.891 -3.01 3.281 1 98.94 133 CYS B N 1
ATOM 2185 C CA . CYS B 1 133 ? -13.117 -3.615 2.205 1 98.94 133 CYS B CA 1
ATOM 2186 C C . CYS B 1 133 ? -11.641 -3.697 2.578 1 98.94 133 CYS B C 1
ATOM 2188 O O . CYS B 1 133 ? -10.953 -4.652 2.213 1 98.94 133 CYS B O 1
ATOM 2190 N N . ILE B 1 134 ? -11.133 -2.684 3.232 1 98.94 134 ILE B N 1
ATOM 2191 C CA . ILE B 1 134 ? -9.727 -2.611 3.635 1 98.94 134 ILE B CA 1
ATOM 2192 C C . ILE B 1 134 ? -9.625 -2.02 5.039 1 98.94 134 ILE B C 1
ATOM 2194 O O . ILE B 1 134 ? -10.367 -1.096 5.387 1 98.94 134 ILE B O 1
ATOM 2198 N N . GLU B 1 135 ? -8.719 -2.48 5.789 1 98.88 135 GLU B N 1
ATOM 2199 C CA . GLU B 1 135 ? -8.422 -1.873 7.082 1 98.88 135 GLU B CA 1
ATOM 2200 C C . GLU B 1 135 ? -6.934 -1.98 7.414 1 98.88 135 GLU B C 1
ATOM 2202 O O . GLU B 1 135 ? -6.23 -2.822 6.855 1 98.88 135 GLU B O 1
ATOM 2207 N N . GLY B 1 136 ? -6.473 -1.18 8.305 1 98.5 136 GLY B N 1
ATOM 2208 C CA . GLY B 1 136 ? -5.098 -1.189 8.773 1 98.5 136 GLY B CA 1
ATOM 2209 C C . GLY B 1 136 ? -4.734 0.039 9.586 1 98.5 136 GLY B C 1
ATOM 2210 O O . GLY B 1 136 ? -5.602 0.665 10.195 1 98.5 136 GLY B O 1
ATOM 2211 N N . PHE B 1 137 ? -3.432 0.275 9.617 1 98.56 137 PHE B N 1
ATOM 2212 C CA . PHE B 1 137 ? -2.881 1.431 10.32 1 98.56 137 PHE B CA 1
ATOM 2213 C C . PHE B 1 137 ? -1.744 2.055 9.516 1 98.56 137 PHE B C 1
ATOM 2215 O O . PHE B 1 137 ? -1.021 1.354 8.805 1 98.56 137 PHE B O 1
ATOM 2222 N N . SER B 1 138 ? -1.658 3.285 9.641 1 98.44 138 SER B N 1
ATOM 2223 C CA . SER B 1 138 ? -0.531 4.008 9.055 1 98.44 138 SER B CA 1
ATOM 2224 C C . SER B 1 138 ? 0.193 4.84 10.109 1 98.44 138 SER B C 1
ATOM 2226 O O . SER B 1 138 ? -0.399 5.223 11.117 1 98.44 138 SER B O 1
ATOM 2228 N N . VAL B 1 139 ? 1.446 5.039 9.93 1 98.44 139 VAL B N 1
ATOM 2229 C CA . VAL B 1 139 ? 2.213 6.023 10.68 1 98.44 139 VAL B CA 1
ATOM 2230 C C . VAL B 1 139 ? 2.818 7.051 9.727 1 98.44 139 VAL B C 1
ATOM 2232 O O . VAL B 1 139 ? 3.359 6.691 8.68 1 98.44 139 VAL B O 1
ATOM 2235 N N . GLY B 1 140 ? 2.668 8.242 10.047 1 97.62 140 GLY B N 1
ATOM 2236 C CA . GLY B 1 140 ? 3.305 9.344 9.336 1 97.62 140 GLY B CA 1
ATOM 2237 C C . GLY B 1 140 ? 3.967 10.344 10.266 1 97.62 140 GLY B C 1
ATOM 2238 O O . GLY B 1 140 ? 3.809 10.266 11.484 1 97.62 140 GLY B O 1
ATOM 2239 N N . MET B 1 141 ? 4.738 11.211 9.656 1 97.62 141 MET B N 1
ATOM 2240 C CA . MET B 1 141 ? 5.402 12.281 10.391 1 97.62 141 MET B CA 1
ATOM 2241 C C . MET B 1 141 ? 5.055 13.641 9.789 1 97.62 141 MET B C 1
ATOM 2243 O O . MET B 1 141 ? 5.121 13.828 8.578 1 97.62 141 MET B O 1
ATOM 2247 N N . ASN B 1 142 ? 4.633 14.508 10.562 1 96.12 142 ASN B N 1
ATOM 2248 C CA . ASN B 1 142 ? 4.367 15.898 10.219 1 96.12 142 ASN B CA 1
ATOM 2249 C C . ASN B 1 142 ? 4.785 16.844 11.336 1 96.12 142 ASN B C 1
ATOM 2251 O O . ASN B 1 142 ? 4.184 16.844 12.414 1 96.12 142 ASN B O 1
ATOM 2255 N N . LYS B 1 143 ? 5.723 17.688 11.07 1 91.12 143 LYS B N 1
ATOM 2256 C CA . LYS B 1 143 ? 6.359 18.469 12.125 1 91.12 143 LYS B CA 1
ATOM 2257 C C . LYS B 1 143 ? 5.766 19.875 12.211 1 91.12 143 LYS B C 1
ATOM 2259 O O . LYS B 1 143 ? 6.16 20.672 13.062 1 91.12 143 LYS B O 1
ATOM 2264 N N . ILE B 1 144 ? 4.852 20.188 11.383 1 89.38 144 ILE B N 1
ATOM 2265 C CA . ILE B 1 144 ? 4.383 21.562 11.344 1 89.38 144 ILE B CA 1
ATOM 2266 C C . ILE B 1 144 ? 2.932 21.641 11.812 1 89.38 144 ILE B C 1
ATOM 2268 O O . ILE B 1 144 ? 2.322 22.703 11.82 1 89.38 144 ILE B O 1
ATOM 2272 N N . VAL B 1 145 ? 2.393 20.547 12.227 1 94.19 145 VAL B N 1
ATOM 2273 C CA . VAL B 1 145 ? 1.012 20.516 12.703 1 94.19 145 VAL B CA 1
ATOM 2274 C C . VAL B 1 145 ? 0.968 20.812 14.195 1 94.19 145 VAL B C 1
ATOM 2276 O O . VAL B 1 145 ? 1.995 20.766 14.875 1 94.19 145 VAL B O 1
ATOM 2279 N N . GLU B 1 146 ? -0.183 21.188 14.633 1 94.75 146 GLU B N 1
ATOM 2280 C CA . GLU B 1 146 ? -0.422 21.406 16.047 1 94.75 146 GLU B CA 1
ATOM 2281 C C . GLU B 1 146 ? -1.058 20.172 16.703 1 94.75 146 GLU B C 1
ATOM 2283 O O . GLU B 1 146 ? -1.94 19.547 16.109 1 94.75 146 GLU B O 1
ATOM 2288 N N . PHE B 1 147 ? -0.588 19.859 17.891 1 96.62 147 PHE B N 1
ATOM 2289 C CA . PHE B 1 147 ? -1.127 18.734 18.625 1 96.62 147 PHE B CA 1
ATOM 2290 C C . PHE B 1 147 ? -1.937 19.203 19.828 1 96.62 147 PHE B C 1
ATOM 2292 O O . PHE B 1 147 ? -1.548 20.141 20.516 1 96.62 147 PHE B O 1
ATOM 2299 N N . GLU B 1 148 ? -3.025 18.641 19.953 1 97 148 GLU B N 1
ATOM 2300 C CA . GLU B 1 148 ? -3.879 18.938 21.109 1 97 148 GLU B CA 1
ATOM 2301 C C . GLU B 1 148 ? -4.145 17.672 21.938 1 97 148 GLU B C 1
ATOM 2303 O O . GLU B 1 148 ? -4.445 16.609 21.375 1 97 148 GLU B O 1
ATOM 2308 N N . GLY B 1 149 ? -4.023 17.828 23.266 1 96.81 149 GLY B N 1
ATOM 2309 C CA . GLY B 1 149 ? -4.273 16.719 24.156 1 96.81 149 GLY B CA 1
ATOM 2310 C C . GLY B 1 149 ? -3.047 15.852 24.391 1 96.81 149 GLY B C 1
ATOM 2311 O O . GLY B 1 149 ? -1.924 16.266 24.094 1 96.81 149 GLY B O 1
ATOM 2312 N N . GLU B 1 150 ? -3.264 14.758 25.109 1 94.69 150 GLU B N 1
ATOM 2313 C CA . GLU B 1 150 ? -2.182 13.828 25.422 1 94.69 150 GLU B CA 1
ATOM 2314 C C . GLU B 1 150 ? -2.342 12.508 24.672 1 94.69 150 GLU B C 1
ATOM 2316 O O . GLU B 1 150 ? -3.463 12.094 24.359 1 94.69 150 GLU B O 1
ATOM 2321 N N . SER B 1 151 ? -1.3 11.969 24.406 1 95.12 151 SER B N 1
ATOM 2322 C CA . SER B 1 151 ? -1.283 10.672 23.75 1 95.12 151 SER B CA 1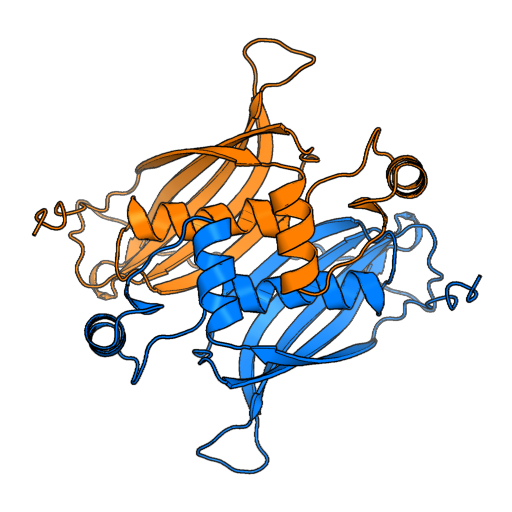
ATOM 2323 C C . SER B 1 151 ? -0.052 9.859 24.141 1 95.12 151 SER B C 1
ATOM 2325 O O . SER B 1 151 ? 1.045 10.406 24.266 1 95.12 151 SER B O 1
ATOM 2327 N N . GLU B 1 152 ? -0.329 8.547 24.344 1 91.62 152 GLU B N 1
ATOM 2328 C CA . GLU B 1 152 ? 0.788 7.613 24.484 1 91.62 152 GLU B CA 1
ATOM 2329 C C . GLU B 1 152 ? 1.194 7.051 23.125 1 91.62 152 GLU B C 1
ATOM 2331 O O . GLU B 1 152 ? 0.427 7.121 22.156 1 91.62 152 GLU B O 1
ATOM 2336 N N . TRP B 1 153 ? 2.402 6.574 23.047 1 93.94 153 TRP B N 1
ATOM 2337 C CA . TRP B 1 153 ? 2.883 5.996 21.797 1 93.94 153 TRP B CA 1
ATOM 2338 C C . TRP B 1 153 ? 3.326 4.555 22 1 93.94 153 TRP B C 1
ATOM 2340 O O . TRP B 1 153 ? 4.23 4.277 22.797 1 93.94 153 TRP B O 1
ATOM 2350 N N . THR B 1 154 ? 2.568 3.715 21.406 1 90.69 154 THR B N 1
ATOM 2351 C CA . THR B 1 154 ? 2.941 2.305 21.391 1 90.69 154 THR B CA 1
ATOM 2352 C C . THR B 1 154 ? 3.123 1.812 19.969 1 90.69 154 THR B C 1
ATOM 2354 O O . THR B 1 154 ? 2.266 2.041 19.109 1 90.69 154 THR B O 1
ATOM 2357 N N . ARG B 1 155 ? 4.211 1.232 19.75 1 83 155 ARG B N 1
ATOM 2358 C CA . ARG B 1 155 ? 4.473 0.733 18.406 1 83 155 ARG B CA 1
ATOM 2359 C C . ARG B 1 155 ? 3.701 -0.556 18.141 1 83 155 ARG B C 1
ATOM 2361 O O . ARG B 1 155 ? 3.721 -1.476 18.953 1 83 155 ARG B O 1
ATOM 2368 N N . ARG B 1 156 ? 2.992 -0.619 17.062 1 76.38 156 ARG B N 1
ATOM 2369 C CA . ARG B 1 156 ? 2.275 -1.835 16.688 1 76.38 156 ARG B CA 1
ATOM 2370 C C . ARG B 1 156 ? 3.207 -2.828 16 1 76.38 156 ARG B C 1
ATOM 2372 O O . ARG B 1 156 ? 3.059 -4.043 16.172 1 76.38 156 ARG B O 1
ATOM 2379 N N . LEU B 1 157 ? 4.047 -2.217 15.016 1 62.44 157 LEU B N 1
ATOM 2380 C CA . LEU B 1 157 ? 4.988 -3.09 14.328 1 62.44 157 LEU B CA 1
ATOM 2381 C C . LEU B 1 157 ? 6.418 -2.824 14.797 1 62.44 157 LEU B C 1
ATOM 2383 O O . LEU B 1 157 ? 6.762 -1.69 15.133 1 62.44 157 LEU B O 1
#

Foldseek 3Di:
DPPQPQAEDEAFDKDKDKDAAALVLQVVVCVVVVPPQCLQPPQVSVVVVPHNGRFGDPVSVVCVQVVRCCPPVVHNPKAWDDKDKDFDDTHHHGFMKMWMWGWHFADQVFQKTKIKIWIWGADPVDGPDIDTGMIIMTIIGDNRHHYDDDGDDDDPD/DPPQPQAEDEAFDKDKDKDAAALVLQVVVCVVVVPPQCLQPPQVSVVVVPHNGRFGDPVSVVCVQVVRCCPPVVHNPKAWDDKDKDFDDTHHHGFMKMWMWGWHFADQVFQKTKIKIWIWGADPVDGPDIDTGMIIMTIIGDNPHHYDDDGDDDDPD

Radius of gyration: 19.37 Å; Cα contacts (8 Å, |Δi|>4): 745; chains: 2; bounding box: 59×60×50 Å

Secondary structure (DSSP, 8-state):
------PEE-TT-EEEEEEE--HHHHHHHHHHHT---GGGT-HHHHHHTT-SS-B--HHHHHTHHHHHHHHTSS-TTPEEEEEEEEE-S--BTT-EEEEEEEEEEEETTTTEEEEEEEEEEE-SSSTT-EEEEEEEEEEEE-SSSEE-S--------/------PEE-TT-EEEEEEE--HHHHHHHHHHHT---GGGT-HHHHHHTT-SSPBPPHHHHHTHHHHHHHHTSS-TTPEEEEEEEEE-S--BTT-EEEEEEEEEEEETTTTEEEEEEEEEEE-SSSTT-EEEEEEEEEEEE-SSSEE-S--------

Solvent-accessible surface area (backbone atoms only — not comparable to full-atom values): 16653 Å² total; per-residue (Å²): 121,81,69,76,70,83,41,73,46,32,70,65,45,68,45,70,52,77,47,70,43,41,60,67,54,46,54,52,47,23,63,73,34,53,33,77,32,42,32,54,73,30,52,67,49,8,41,74,72,72,31,96,43,35,32,48,57,64,60,60,60,58,38,34,52,55,10,48,25,21,70,61,52,81,11,67,62,48,41,74,39,34,38,39,40,37,51,69,44,89,46,43,60,65,42,56,33,40,41,36,40,30,30,70,30,32,38,76,95,74,16,37,37,30,28,40,34,38,30,31,28,76,27,90,90,46,81,94,40,71,39,66,27,34,38,39,39,34,35,30,34,38,82,84,58,45,76,49,86,84,58,66,78,76,81,88,122,120,85,68,77,71,82,41,74,47,31,71,65,46,70,46,70,50,78,47,68,43,40,61,67,54,45,54,52,49,24,62,74,34,53,32,78,31,42,32,55,74,30,53,68,49,9,40,74,74,72,31,98,44,34,32,47,58,64,61,60,62,58,38,34,53,54,10,47,25,19,69,63,54,80,11,67,62,48,42,76,39,32,39,38,41,37,50,70,43,90,47,44,61,66,41,55,33,42,41,36,41,29,31,68,30,34,38,75,97,74,16,37,37,31,28,41,34,40,32,30,28,76,27,89,90,45,83,95,40,72,39,65,28,32,39,39,40,33,33,30,32,36,81,82,58,45,74,48,85,84,57,66,78,76,78,89,122